Protein 6JPM (pdb70)

Secondary structure (DSSP, 8-state):
---HHHHHHHHHHHHHHHHHHHT--HHHHHHHTTT-----HHHHHHHHHHHHHT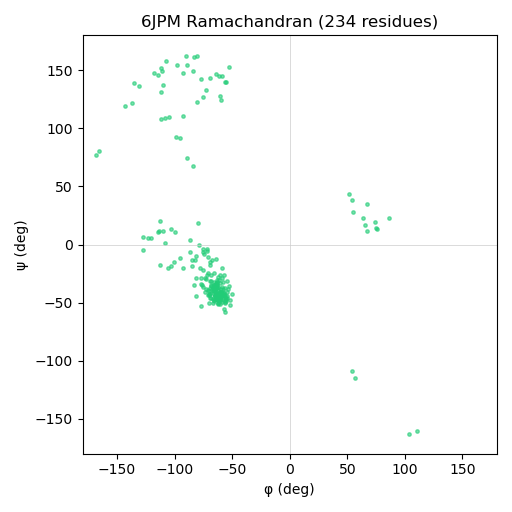TSEETTEE-HHHHHHHGGGS-HHHHHHHHHHHHHHTT---SSTTHHHHHHHHHHHHH-GGG----/---HHHHHHHHHHHHHHHHHHHT--HHHHHHHTTT-----HHHHHHHHHHHHHTTSEETTEE-HHHHHHHGGGS-HHHHHHHHHHHHHHTT---SSTTHHHHHHHHHHHHH-GGG----

Nearest PDB structures (foldseek):
  6jpm-assembly2_B  TM=1.006E+00  e=6.477E-16  Chrysopa pallens
  4f7f-assembly1_A  TM=9.285E-01  e=4.502E-06  Anopheles gambiae
  3r72-assembly1_A  TM=9.224E-01  e=4.070E-06  Apis mellifera
  8by4-assembly1_A  TM=6.876E-01  e=1.959E-02  Aedes albopictus
  6oii-assembly1_A  TM=6.685E-01  e=1.959E-02  Aedes aegypti

Solvent-accessible surface area: 13140 Å² total; per-residue (Å²): 143,45,78,81,77,48,28,67,73,42,20,76,10,20,55,93,8,0,34,82,131,21,142,4,68,82,121,16,4,84,48,1,71,160,27,85,53,49,106,50,153,73,1,28,31,0,2,21,12,0,1,82,21,39,136,18,2,119,140,19,143,8,34,59,82,15,9,117,121,42,21,81,48,20,10,158,100,30,35,120,15,18,108,142,10,19,126,120,0,99,90,26,28,78,56,90,166,18,62,5,0,5,38,1,0,58,29,19,25,117,33,44,70,155,43,31,50,11,18,153,44,77,85,76,47,29,64,70,45,22,79,11,21,57,87,6,0,32,84,126,18,155,6,75,80,121,26,1,73,44,3,67,153,27,80,60,82,87,42,147,83,3,17,46,0,2,21,14,0,1,81,24,39,137,15,2,117,138,18,140,5,33,61,87,14,8,116,123,38,23,80,50,22,9,170,108,26,48,122,13,15,102,131,8,25,114,117,1,104,91,24,32,74,58,94,170,17,57,5,0,2,42,1,0,41,29,20,21,115,31,38,57,144,46,30,52,11,17

Radius of gyration: 19.68 Å; Cα contacts (8 Å, |Δi|>4): 291; chains: 2; bounding box: 51×46×35 Å

Sequence (238 aa):
MLTEAQMASTANLMRKMCQPKTKVTDEQINNFHKGVFDDDKKMMCYMNCILETMKIIKNGKLDMSAVEQQMPTLPKKYQESTKKSIEECKSADTGDKCEPAYNFAKCLYLSNPEMYFLPMLTEAQMASTANLMRKMCQPKTKVTDEQINNFHKGVFDDDKKMMCYMNCILETMKIIKNGKLDMSAVEQQMPTLPKKYQESTKKSIEECKSADTGDKCEPAYNFAKCLYLSNPEMYFLP

B-factor: mean 43.24, std 19.2, range [15.15, 118.0]

Organism: Chrysopa pallens (NCBI:txid417485)

Foldseek 3Di:
DDDVVVLVVVLVVLCVVLCVVLVDDPVQVVCVLVLNHDVPVSSLSSLLSQCVVLVQADQLAGDVVSVVVCLVVDDPVLNVLSVQQCVQQRPQSDDDDSNRSSSSLSSSCVSPSVSRRHD/DDDPVVLLVVQVVQLVVLCVVLVDDPVQVVCVLVLHHDPDVSVLVSLVSQCVVLVQADQLAGDVVSVVVCLVVDDPVQSVLVVQLCVQQNPQSDDDDSRRSVSSLSSSCVSPSVNRRHD

InterPro domains:
  IPR006170 Pheromone/general odorant binding protein [PF01395] (27-133)
  IPR006170 Pheromone/general odorant binding protein [SM00708] (38-136)
  IPR036728 Pheromone/general odorant binding protein superfamily [G3DSA:1.10.238.20] (24-143)
  IPR036728 Pheromone/general odorant binding protein superfamily [SSF47565] (26-143)

Structure (mmCIF, N/CA/C/O backbone):
data_6JPM
#
_entry.id   6JPM
#
_cell.length_a   135.745
_cell.length_b   135.745
_cell.length_c   29.730
_cell.angle_alpha   90.00
_cell.angle_beta   90.00
_cell.angle_gamma   90.00
#
_symmetry.space_group_name_H-M   'I 41'
#
loop_
_entity.id
_entity.type
_entity.pdbx_description
1 polymer 'Odorant binding protein 4'
2 water water
#
loop_
_atom_site.group_PDB
_atom_site.id
_atom_site.type_symbol
_atom_site.label_atom_id
_atom_site.label_alt_id
_atom_site.label_comp_id
_atom_site.label_asym_id
_atom_site.label_entity_id
_atom_site.label_seq_id
_atom_site.pdbx_PDB_ins_code
_atom_site.Cartn_x
_atom_site.Cartn_y
_atom_site.Cartn_z
_atom_site.occupancy
_atom_site.B_iso_or_equiv
_atom_site.auth_seq_id
_atom_site.auth_comp_id
_atom_site.auth_asym_id
_atom_site.auth_atom_id
_atom_site.pdbx_PDB_model_num
ATOM 1 N N . MET A 1 1 ? -29.611 8.794 -12.770 1.00 72.92 0 MET A N 1
ATOM 2 C CA . MET A 1 1 ? -28.859 7.851 -11.952 1.00 71.01 0 MET A CA 1
ATOM 3 C C . MET A 1 1 ? -29.708 7.336 -10.803 1.00 72.09 0 MET A C 1
ATOM 4 O O . MET A 1 1 ? -30.431 8.097 -10.165 1.00 78.68 0 MET A O 1
ATOM 9 N N . LEU A 1 2 ? -29.618 6.040 -10.538 1.00 67.01 1 LEU A N 1
ATOM 10 C CA . LEU A 1 2 ? -30.342 5.435 -9.433 1.00 63.56 1 LEU A CA 1
ATOM 11 C C . LEU A 1 2 ? -29.471 5.409 -8.184 1.00 57.30 1 LEU A C 1
ATOM 12 O O . LEU A 1 2 ? -28.246 5.287 -8.259 1.00 54.87 1 LEU A O 1
ATOM 17 N N . THR A 1 3 ? -30.118 5.533 -7.029 1.00 52.19 2 THR A N 1
ATOM 18 C CA . THR A 1 3 ? -29.427 5.300 -5.774 1.00 53.63 2 THR A CA 1
ATOM 19 C C . THR A 1 3 ? -29.339 3.804 -5.507 1.00 53.25 2 THR A C 1
ATOM 20 O O . THR A 1 3 ? -30.070 3.003 -6.088 1.00 49.40 2 THR A O 1
ATOM 24 N N . GLU A 1 4 ? -28.424 3.430 -4.610 1.00 55.53 3 GLU A N 1
ATOM 25 C CA . GLU A 1 4 ? -28.301 2.023 -4.249 1.00 56.79 3 GLU A CA 1
ATOM 26 C C . GLU A 1 4 ? -29.568 1.505 -3.582 1.00 57.96 3 GLU A C 1
ATOM 27 O O . GLU A 1 4 ? -29.918 0.331 -3.743 1.00 60.81 3 GLU A O 1
ATOM 33 N N . ALA A 1 5 ? -30.265 2.362 -2.837 1.00 57.73 4 ALA A N 1
ATOM 34 C CA . ALA A 1 5 ? -31.482 1.929 -2.161 1.00 53.98 4 ALA A CA 1
ATOM 35 C C . ALA A 1 5 ? -32.587 1.618 -3.161 1.00 47.30 4 ALA A C 1
ATOM 36 O O . ALA A 1 5 ? -33.362 0.677 -2.961 1.00 48.35 4 ALA A O 1
ATOM 38 N N . GLN A 1 6 ? -32.690 2.413 -4.231 1.00 46.00 5 GLN A N 1
ATOM 39 C CA . GLN A 1 6 ? -33.666 2.113 -5.272 1.00 47.56 5 GLN A CA 1
ATOM 40 C C . GLN A 1 6 ? -33.313 0.828 -6.005 1.00 42.26 5 GLN A C 1
ATOM 41 O O . GLN A 1 6 ? -34.208 0.074 -6.397 1.00 42.52 5 GLN A O 1
ATOM 47 N N . MET A 1 7 ? -32.018 0.568 -6.188 1.00 43.46 6 MET A N 1
ATOM 48 C CA . MET A 1 7 ? -31.568 -0.673 -6.811 1.00 46.56 6 MET A CA 1
ATOM 49 C C . MET A 1 7 ? -31.933 -1.883 -5.955 1.00 41.10 6 MET A C 1
ATOM 50 O O . MET A 1 7 ? -32.445 -2.883 -6.465 1.00 32.51 6 MET A O 1
ATOM 55 N N . ALA A 1 8 ? -31.667 -1.813 -4.648 1.00 40.53 7 ALA A N 1
ATOM 56 C CA . ALA A 1 8 ? -32.021 -2.929 -3.778 1.00 39.55 7 ALA A CA 1
ATOM 57 C C . ALA A 1 8 ? -33.529 -3.105 -3.706 1.00 38.90 7 ALA A C 1
ATOM 58 O O . ALA A 1 8 ? -34.025 -4.233 -3.652 1.00 40.93 7 ALA A O 1
ATOM 60 N N . SER A 1 9 ? -34.276 -2.000 -3.726 1.00 39.28 8 SER A N 1
ATOM 61 C CA . SER A 1 9 ? -35.732 -2.086 -3.664 1.00 36.79 8 SER A CA 1
ATOM 62 C C . SER A 1 9 ? -36.300 -2.682 -4.946 1.00 35.12 8 SER A C 1
ATOM 63 O O . SER A 1 9 ? -37.170 -3.557 -4.906 1.00 34.32 8 SER A O 1
ATOM 66 N N . THR A 1 10 ? -35.824 -2.219 -6.101 1.00 34.53 9 THR A N 1
ATOM 67 C CA . THR A 1 10 ? -36.283 -2.805 -7.354 1.00 31.79 9 THR A CA 1
ATOM 68 C C . THR A 1 10 ? -35.855 -4.268 -7.467 1.00 33.86 9 THR A C 1
ATOM 69 O O . THR A 1 10 ? -36.611 -5.108 -7.967 1.00 32.27 9 THR A O 1
ATOM 73 N N . ALA A 1 11 ? -34.657 -4.598 -6.978 1.00 33.03 10 ALA A N 1
ATOM 74 C CA . ALA A 1 11 ? -34.218 -5.993 -6.976 1.00 30.94 10 ALA A CA 1
ATOM 75 C C . ALA A 1 11 ? -35.148 -6.864 -6.140 1.00 34.24 10 ALA A C 1
ATOM 76 O O . ALA A 1 11 ? -35.514 -7.975 -6.547 1.00 30.29 10 ALA A O 1
ATOM 78 N N . ASN A 1 12 ? -35.553 -6.369 -4.969 1.00 31.44 11 ASN A N 1
ATOM 79 C CA . ASN A 1 12 ? -36.453 -7.135 -4.111 1.00 29.54 11 ASN A CA 1
ATOM 80 C C . ASN A 1 12 ? -37.811 -7.348 -4.775 1.00 28.54 11 ASN A C 1
ATOM 81 O O . ASN A 1 12 ? -38.411 -8.426 -4.668 1.00 29.61 11 ASN A O 1
ATOM 86 N N . LEU A 1 13 ? -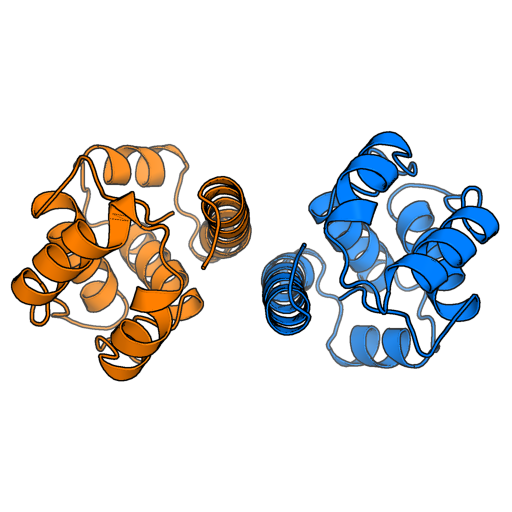38.296 -6.344 -5.495 1.00 25.63 12 LEU A N 1
ATOM 87 C CA . LEU A 1 13 ? -39.577 -6.483 -6.174 1.00 24.43 12 LEU A CA 1
ATOM 88 C C . LEU A 1 13 ? -39.493 -7.480 -7.330 1.00 30.35 12 LEU A C 1
ATOM 89 O O . LEU A 1 13 ? -40.447 -8.226 -7.588 1.00 27.89 12 LEU A O 1
ATOM 94 N N . MET A 1 14 ? -38.369 -7.496 -8.054 1.00 27.10 13 MET A N 1
ATOM 95 C CA . MET A 1 14 ? -38.195 -8.493 -9.106 1.00 23.50 13 MET A CA 1
ATOM 96 C C . MET A 1 14 ? -38.144 -9.897 -8.524 1.00 17.61 13 MET A C 1
ATOM 97 O O . MET A 1 14 ? -38.689 -10.844 -9.104 1.00 21.57 13 MET A O 1
ATOM 102 N N . ARG A 1 15 ? -37.478 -10.060 -7.384 1.00 20.14 14 ARG A N 1
ATOM 103 C CA . ARG A 1 15 ? -37.426 -11.378 -6.768 1.00 20.82 14 ARG A CA 1
ATOM 104 C C . ARG A 1 15 ? -38.818 -11.841 -6.367 1.00 23.16 14 ARG A C 1
ATOM 105 O O . ARG A 1 15 ? -39.187 -12.992 -6.617 1.00 23.59 14 ARG A O 1
ATOM 113 N N . LYS A 1 16 ? -39.603 -10.949 -5.756 1.00 22.53 15 LYS A N 1
ATOM 114 C CA . LYS A 1 16 ? -40.963 -11.272 -5.329 1.00 24.76 15 LYS A CA 1
ATOM 115 C C . LYS A 1 16 ? -41.821 -11.736 -6.493 1.00 23.69 15 LYS A C 1
ATOM 116 O O . LYS A 1 16 ? -42.701 -12.578 -6.320 1.00 31.10 15 LYS A O 1
ATOM 122 N N . MET A 1 17 ? -41.575 -11.214 -7.691 1.00 25.58 16 MET A N 1
ATOM 123 C CA . MET A 1 17 ? -42.325 -11.703 -8.839 1.00 25.19 16 MET A CA 1
ATOM 124 C C . MET A 1 17 ? -41.746 -13.008 -9.385 1.00 28.54 16 MET A C 1
ATOM 125 O O . MET A 1 17 ? -42.496 -13.946 -9.680 1.00 26.31 16 MET A O 1
ATOM 130 N N . CYS A 1 18 ? -40.419 -13.101 -9.509 1.00 26.44 17 CYS A N 1
ATOM 131 C CA . CYS A 1 18 ? -39.819 -14.227 -10.226 1.00 20.34 17 CYS A CA 1
ATOM 132 C C . CYS A 1 18 ? -39.688 -15.490 -9.391 1.00 17.36 17 CYS A C 1
ATOM 133 O O . CYS A 1 18 ? -39.665 -16.590 -9.954 1.00 21.33 17 CYS A O 1
ATOM 136 N N . GLN A 1 19 ? -39.550 -15.374 -8.067 1.00 16.05 18 GLN A N 1
ATOM 137 C CA . GLN A 1 19 ? -39.386 -16.594 -7.281 1.00 17.16 18 GLN A CA 1
ATOM 138 C C . GLN A 1 19 ? -40.648 -17.451 -7.303 1.00 21.70 18 GLN A C 1
ATOM 139 O O . GLN A 1 19 ? -40.534 -18.653 -7.608 1.00 21.87 18 GLN A O 1
ATOM 145 N N . PRO A 1 20 ? -41.852 -16.938 -7.026 1.00 22.36 19 PRO A N 1
ATOM 146 C CA . PRO A 1 20 ? -43.049 -17.789 -7.117 1.00 20.50 19 PRO A CA 1
ATOM 147 C C . PRO A 1 20 ? -43.308 -18.323 -8.513 1.00 19.50 19 PRO A C 1
ATOM 148 O O . PRO A 1 20 ? -43.936 -19.375 -8.651 1.00 28.05 19 PRO A O 1
ATOM 152 N N . LYS A 1 21 ? -42.877 -17.620 -9.554 1.00 24.31 20 LYS A N 1
ATOM 153 C CA . LYS A 1 21 ? -43.116 -18.083 -10.912 1.00 21.09 20 LYS A CA 1
ATOM 154 C C . LYS A 1 21 ? -42.265 -19.284 -11.267 1.00 23.28 20 LYS A C 1
ATOM 155 O O . LYS A 1 21 ? -42.675 -20.101 -12.091 1.00 29.07 20 LYS A O 1
ATOM 161 N N . THR A 1 22 ? -41.132 -19.408 -10.615 1.00 22.46 21 THR A N 1
ATOM 162 C CA . THR A 1 22 ? -40.163 -20.469 -10.957 1.00 23.72 21 THR A CA 1
ATOM 163 C C . THR A 1 22 ? -40.014 -21.516 -9.860 1.00 22.13 21 THR A C 1
ATOM 164 O O . THR A 1 22 ? -39.423 -22.489 -10.162 1.00 22.48 21 THR A O 1
ATOM 168 N N . LYS A 1 23 ? -40.439 -21.215 -8.633 1.00 25.06 22 LYS A N 1
ATOM 169 C CA . LYS A 1 23 ? -40.325 -22.084 -7.457 1.00 25.66 22 LYS A CA 1
ATOM 170 C C . LYS A 1 23 ? -38.878 -22.364 -7.067 1.00 23.81 22 LYS A C 1
ATOM 171 O O . LYS A 1 23 ? -38.595 -23.352 -6.374 1.00 26.19 22 LYS A O 1
ATOM 177 N N . VAL A 1 24 ? -37.949 -21.499 -7.470 1.00 18.74 23 VAL A N 1
ATOM 178 C CA . VAL A 1 24 ? -36.608 -21.567 -6.913 1.00 17.13 23 VAL A CA 1
ATOM 179 C C . VAL A 1 24 ? -36.721 -21.388 -5.401 1.00 17.69 23 VAL A C 1
ATOM 180 O O . VAL A 1 24 ? -37.608 -20.673 -4.917 1.00 19.93 23 VAL A O 1
ATOM 184 N N . THR A 1 25 ? -35.861 -22.068 -4.639 1.00 20.51 24 THR A N 1
ATOM 185 C CA . THR A 1 25 ? -35.936 -21.947 -3.186 1.00 26.16 24 THR A CA 1
ATOM 186 C C . THR A 1 25 ? -35.056 -20.796 -2.695 1.00 22.44 24 THR A C 1
ATOM 187 O O . THR A 1 25 ? -34.145 -20.331 -3.390 1.00 21.38 24 THR A O 1
ATOM 191 N N . ASP A 1 26 ? -35.332 -20.358 -1.461 1.00 18.49 25 ASP A N 1
ATOM 192 C CA . ASP A 1 26 ? -34.499 -19.342 -0.809 1.00 22.14 25 ASP A CA 1
ATOM 193 C C . ASP A 1 26 ? -33.044 -19.782 -0.736 1.00 24.29 25 ASP A C 1
ATOM 194 O O . ASP A 1 26 ? -32.135 -18.979 -0.969 1.00 23.98 25 ASP A O 1
ATOM 199 N N . GLU A 1 27 ? -32.799 -21.044 -0.373 1.00 26.04 26 GLU A N 1
ATOM 200 C CA . GLU A 1 27 ? -31.416 -21.509 -0.281 1.00 26.18 26 GLU A CA 1
ATOM 201 C C . GLU A 1 27 ? -30.734 -21.530 -1.643 1.00 20.11 26 GLU A C 1
ATOM 202 O O . GLU A 1 27 ? -29.538 -21.234 -1.739 1.00 23.78 26 GLU A O 1
ATOM 208 N N . GLN A 1 28 ? -31.461 -21.896 -2.702 1.00 20.26 27 GLN A N 1
ATOM 209 C CA . GLN A 1 28 ? -30.870 -21.858 -4.044 1.00 23.94 27 GLN A CA 1
ATOM 210 C C . GLN A 1 28 ? -30.426 -20.449 -4.410 1.00 26.19 27 GLN A C 1
ATOM 211 O O . GLN A 1 28 ? -29.329 -20.254 -4.934 1.00 18.38 27 GLN A O 1
ATOM 217 N N . ILE A 1 29 ? -31.266 -19.452 -4.127 1.00 24.56 28 ILE A N 1
ATOM 218 C CA . ILE A 1 29 ? -30.902 -18.061 -4.393 1.00 24.33 28 ILE A CA 1
ATOM 219 C C . ILE A 1 29 ? -29.724 -17.639 -3.535 1.00 21.81 28 ILE A C 1
ATOM 220 O O . ILE A 1 29 ? -28.802 -16.966 -4.019 1.00 21.11 28 ILE A O 1
ATOM 225 N N . ASN A 1 30 ? -29.752 -18.001 -2.238 1.00 19.48 29 ASN A N 1
ATOM 226 C CA . ASN A 1 30 ? -28.666 -17.642 -1.327 1.00 20.62 29 ASN A CA 1
ATOM 227 C C . ASN A 1 30 ? -27.351 -18.302 -1.738 1.00 22.56 29 ASN A C 1
ATOM 228 O O . ASN A 1 30 ? -26.292 -17.661 -1.719 1.00 21.78 29 ASN A O 1
ATOM 233 N N . ASN A 1 31 ? -27.394 -19.586 -2.097 1.00 20.91 30 ASN A N 1
ATOM 234 C CA . ASN A 1 31 ? -26.214 -20.243 -2.650 1.00 25.22 30 ASN A CA 1
ATOM 235 C C . ASN A 1 31 ? -25.663 -19.484 -3.850 1.00 20.73 30 ASN A C 1
ATOM 236 O O . ASN A 1 31 ? -24.458 -19.251 -3.945 1.00 21.83 30 ASN A O 1
ATOM 241 N N . PHE A 1 32 ? -26.535 -19.073 -4.767 1.00 24.62 31 PHE A N 1
ATOM 242 C CA . PHE A 1 32 ? -26.056 -18.417 -5.984 1.00 22.70 31 PHE A CA 1
ATOM 243 C C . PHE A 1 32 ? -25.256 -17.162 -5.654 1.00 27.61 31 PHE A C 1
ATOM 244 O O . PHE A 1 32 ? -24.184 -16.931 -6.222 1.00 27.73 31 PHE A O 1
ATOM 252 N N . HIS A 1 33 ? -25.740 -16.356 -4.706 1.00 26.80 32 HIS A N 1
ATOM 253 C CA . HIS A 1 33 ? -25.047 -15.125 -4.334 1.00 25.29 32 HIS A CA 1
ATOM 254 C C . HIS A 1 33 ? -23.771 -15.366 -3.556 1.00 29.31 32 HIS A C 1
ATOM 255 O O . HIS A 1 33 ? -23.081 -14.397 -3.238 1.00 32.24 32 HIS A O 1
ATOM 262 N N . LYS A 1 34 ? -23.453 -16.616 -3.225 1.00 34.26 33 LYS A N 1
ATOM 263 C CA . LYS A 1 34 ? -22.165 -16.986 -2.661 1.00 31.22 33 LYS A CA 1
ATOM 264 C C . LYS A 1 34 ? -21.349 -17.843 -3.620 1.00 32.65 33 LYS A C 1
ATOM 265 O O . LYS A 1 34 ? -20.437 -18.549 -3.192 1.00 34.61 33 LYS A O 1
ATOM 271 N N . GLY A 1 35 ? -21.663 -17.813 -4.906 1.00 25.74 34 GLY A N 1
ATOM 272 C CA . GLY A 1 35 ? -20.854 -18.549 -5.863 1.00 25.61 34 GLY A CA 1
ATOM 273 C C . GLY A 1 35 ? -21.048 -20.047 -5.851 1.00 27.23 34 GLY A C 1
ATOM 274 O O . GLY A 1 35 ? -20.186 -20.782 -6.339 1.00 30.33 34 GLY A O 1
ATOM 275 N N . VAL A 1 36 ? -22.153 -20.529 -5.307 1.00 28.84 35 VAL A N 1
ATOM 276 C CA . VAL A 1 36 ? -22.490 -21.945 -5.353 1.00 31.50 35 VAL A CA 1
ATOM 277 C C . VAL A 1 36 ? -23.642 -22.081 -6.330 1.00 30.61 35 VAL A C 1
ATOM 278 O O . VAL A 1 36 ? -24.773 -21.672 -6.038 1.00 27.97 35 VAL A O 1
ATOM 282 N N . PHE A 1 37 ? -23.354 -22.668 -7.483 1.00 26.81 36 PHE A N 1
ATOM 283 C CA . PHE A 1 37 ? -24.231 -22.611 -8.649 1.00 30.18 36 PHE A CA 1
ATOM 284 C C . PHE A 1 37 ? -24.937 -23.947 -8.824 1.00 32.62 36 PHE A C 1
ATOM 285 O O . PHE A 1 37 ? -24.315 -24.948 -9.186 1.00 41.13 36 PHE A O 1
ATOM 293 N N . ASP A 1 38 ? -26.235 -23.947 -8.556 1.00 31.14 37 ASP A N 1
ATOM 294 C CA . ASP A 1 38 ? -27.097 -25.111 -8.683 1.00 35.39 37 ASP A CA 1
ATOM 295 C C . ASP A 1 38 ? -27.707 -25.064 -10.077 1.00 38.85 37 ASP A C 1
ATOM 296 O O . ASP A 1 38 ? -28.524 -24.185 -10.365 1.00 39.50 37 ASP A O 1
ATOM 301 N N . ASP A 1 39 ? -27.309 -25.990 -10.958 1.00 28.45 38 ASP A N 1
ATOM 302 C CA . ASP A 1 39 ? -27.867 -25.928 -12.305 1.00 27.06 38 ASP A CA 1
ATOM 303 C C . ASP A 1 39 ? -29.273 -26.518 -12.383 1.00 30.65 38 ASP A C 1
ATOM 304 O O . ASP A 1 39 ? -29.745 -26.856 -13.474 1.00 31.41 38 ASP A O 1
ATOM 309 N N . ASP A 1 40 ? -29.949 -26.649 -11.245 1.00 24.37 39 ASP A N 1
ATOM 310 C CA . ASP A 1 40 ? -31.348 -27.051 -11.253 1.00 27.98 39 ASP A CA 1
ATOM 311 C C . ASP A 1 40 ? -32.150 -26.079 -12.109 1.00 29.72 39 ASP A C 1
ATOM 312 O O . ASP A 1 40 ? -31.876 -24.876 -12.124 1.00 26.07 39 ASP A O 1
ATOM 317 N N . LYS A 1 41 ? -33.086 -26.603 -12.875 1.00 29.54 40 LYS A N 1
ATOM 318 C CA . LYS A 1 41 ? -33.926 -25.813 -13.808 1.00 31.08 40 LYS A CA 1
ATOM 319 C C . LYS A 1 41 ? -34.609 -24.627 -13.114 1.00 25.66 40 LYS A C 1
ATOM 320 O O . LYS A 1 41 ? -34.731 -23.644 -13.743 1.00 22.42 40 LYS A O 1
ATOM 326 N N . LYS A 1 42 ? -35.021 -24.775 -11.855 1.00 21.71 41 LYS A N 1
ATOM 327 C CA . LYS A 1 42 ? -35.690 -23.674 -11.120 1.00 20.63 41 LYS A CA 1
ATOM 328 C C . LYS A 1 42 ? -34.732 -22.490 -10.932 1.00 19.53 41 LYS A C 1
ATOM 329 O O . LYS A 1 42 ? -35.133 -21.421 -11.145 1.00 19.27 41 LYS A O 1
ATOM 335 N N . MET A 1 43 ? -33.496 -22.744 -10.564 1.00 17.03 42 MET A N 1
ATOM 336 C CA . MET A 1 43 ? -32.499 -21.677 -10.400 1.00 16.55 42 MET A CA 1
ATOM 337 C C . MET A 1 43 ? -32.248 -21.031 -11.767 1.00 22.41 42 MET A C 1
ATOM 338 O O . MET A 1 43 ? -32.204 -19.863 -11.815 1.00 23.03 42 MET A O 1
ATOM 343 N N . MET A 1 44 ? -32.118 -21.845 -12.807 1.00 18.24 43 MET A N 1
ATOM 344 C CA . MET A 1 44 ? -31.873 -21.380 -14.196 1.00 19.97 43 MET A CA 1
ATOM 345 C C . MET A 1 44 ? -33.036 -20.510 -14.678 1.00 18.35 43 MET A C 1
ATOM 346 O O . MET A 1 44 ? -32.797 -19.444 -15.124 1.00 18.57 43 MET A O 1
ATOM 351 N N . CYS A 1 45 ? -34.249 -20.974 -14.481 1.00 15.38 44 CYS A N 1
ATOM 352 C CA . CYS A 1 45 ? -35.438 -20.231 -14.923 1.00 22.55 44 CYS A CA 1
ATOM 353 C C . CYS A 1 45 ? -35.625 -18.963 -14.099 1.00 19.43 44 CYS A C 1
ATOM 354 O O . CYS A 1 45 ? -36.045 -18.033 -14.648 1.00 19.90 44 CYS A O 1
ATOM 357 N N . TYR A 1 46 ? -35.223 -18.976 -12.835 1.00 21.60 45 TYR A N 1
ATOM 358 C CA . TYR A 1 46 ? -35.281 -17.756 -12.000 1.00 16.43 45 TYR A CA 1
ATOM 359 C C . TYR A 1 46 ? -34.360 -16.696 -12.608 1.00 20.07 45 TYR A C 1
ATOM 360 O O . TYR A 1 46 ? -34.778 -15.629 -12.737 1.00 17.39 45 TYR A O 1
ATOM 369 N N . MET A 1 47 ? -33.119 -17.056 -12.908 1.00 16.23 46 MET A N 1
ATOM 370 C CA . MET A 1 47 ? -32.156 -16.117 -13.529 1.00 15.30 46 MET A CA 1
ATOM 371 C C . MET A 1 47 ? -32.700 -15.612 -14.882 1.00 16.36 46 MET A C 1
ATOM 372 O O . MET A 1 47 ? -32.560 -14.457 -15.168 1.00 18.51 46 MET A O 1
ATOM 377 N N . ASN A 1 48 ? -33.312 -16.480 -15.668 1.00 16.13 47 ASN A N 1
ATOM 378 C CA . ASN A 1 48 ? -33.927 -16.078 -16.949 1.00 15.53 47 ASN A CA 1
ATOM 379 C C . ASN A 1 48 ? -35.033 -15.044 -16.694 1.00 18.00 47 ASN A C 1
ATOM 380 O O . ASN A 1 48 ? -35.068 -14.070 -17.345 1.00 18.38 47 ASN A O 1
ATOM 385 N N . CYS A 1 49 ? -35.889 -15.329 -15.733 1.00 23.15 48 CYS A N 1
ATOM 386 C CA . CYS A 1 49 ? -36.994 -14.443 -15.334 1.00 18.68 48 CYS A CA 1
ATOM 387 C C . CYS A 1 49 ? -36.415 -13.100 -14.893 1.00 20.78 48 CYS A C 1
ATOM 388 O O . CYS A 1 49 ? -36.892 -12.161 -15.328 1.00 24.57 48 CYS A O 1
ATOM 391 N N . ILE A 1 50 ? -35.399 -13.090 -14.051 1.00 23.06 49 ILE A N 1
ATOM 392 C CA . ILE A 1 50 ? -34.832 -11.840 -13.551 1.00 20.61 49 ILE A CA 1
ATOM 393 C C . ILE A 1 50 ? -34.270 -11.017 -14.706 1.00 20.79 49 ILE A C 1
ATOM 394 O O . ILE A 1 50 ? -34.579 -9.830 -14.855 1.00 22.38 49 ILE A O 1
ATOM 399 N N . LEU A 1 51 ? -33.434 -11.637 -15.539 1.00 19.44 50 LEU A N 1
ATOM 400 C CA . LEU A 1 51 ? -32.769 -10.899 -16.608 1.00 23.51 50 LEU A CA 1
ATOM 401 C C . LEU A 1 51 ? -33.727 -10.543 -17.739 1.00 20.81 50 LEU A C 1
ATOM 402 O O . LEU A 1 51 ? -33.533 -9.526 -18.404 1.00 25.68 50 LEU A O 1
ATOM 407 N N . GLU A 1 52 ? -34.770 -11.342 -17.970 1.00 21.36 51 GLU A N 1
ATOM 408 C CA . GLU A 1 52 ? -35.823 -10.887 -18.880 1.00 25.36 51 GLU A CA 1
ATOM 409 C C . GLU A 1 52 ? -36.542 -9.667 -18.310 1.00 27.03 51 GLU A C 1
ATOM 410 O O . GLU A 1 52 ? -36.794 -8.694 -19.024 1.00 25.04 51 GLU A O 1
ATOM 416 N N . THR A 1 53 ? -36.851 -9.696 -17.015 1.00 26.51 52 THR A N 1
ATOM 417 C CA . THR A 1 53 ? -37.524 -8.563 -16.383 1.00 27.77 52 THR A CA 1
ATOM 418 C C . THR A 1 53 ? -36.665 -7.309 -16.419 1.00 26.42 52 THR A C 1
ATOM 419 O O . THR A 1 53 ? -37.194 -6.207 -16.583 1.00 27.41 52 THR A O 1
ATOM 423 N N . MET A 1 54 ? -35.346 -7.451 -16.294 1.00 26.71 53 MET A N 1
ATOM 424 C CA . MET A 1 54 ? -34.451 -6.314 -16.459 1.00 27.34 53 MET A CA 1
ATOM 425 C C . MET A 1 54 ? -34.270 -5.907 -17.915 1.00 27.26 53 MET A C 1
ATOM 426 O O . MET A 1 54 ? -33.611 -4.893 -18.173 1.00 29.77 53 MET A O 1
ATOM 431 N N . LYS A 1 55 ? -34.810 -6.685 -18.860 1.00 24.88 54 LYS A N 1
ATOM 432 C CA . LYS A 1 55 ? -34.682 -6.491 -20.304 1.00 30.56 54 LYS A CA 1
ATOM 433 C C . LYS A 1 55 ? -33.259 -6.707 -20.806 1.00 33.53 54 LYS A C 1
ATOM 434 O O . LYS A 1 55 ? -32.966 -6.394 -21.960 1.00 35.59 54 LYS A O 1
ATOM 440 N N . ILE A 1 56 ? -32.376 -7.256 -19.974 1.00 30.68 55 ILE A N 1
ATOM 441 C CA . ILE A 1 56 ? -31.001 -7.555 -20.366 1.00 27.64 55 ILE A CA 1
ATOM 442 C C . ILE A 1 56 ? -30.939 -8.816 -21.228 1.00 28.07 55 ILE A C 1
ATOM 443 O O . ILE A 1 56 ? -30.093 -8.925 -22.120 1.00 32.59 55 ILE A O 1
ATOM 448 N N . ILE A 1 57 ? -31.810 -9.792 -20.968 1.00 25.63 56 ILE A N 1
ATOM 449 C CA . ILE A 1 57 ? -31.886 -11.019 -21.755 1.00 28.47 56 ILE A CA 1
ATOM 450 C C . ILE A 1 57 ? -33.207 -11.033 -22.515 1.00 24.53 56 ILE A C 1
ATOM 451 O O . ILE A 1 57 ? -34.273 -10.787 -21.938 1.00 21.28 56 ILE A O 1
ATOM 456 N N . LYS A 1 58 ? -33.141 -11.323 -23.808 1.00 25.89 57 LYS A N 1
ATOM 457 C CA . LYS A 1 58 ? -34.339 -11.387 -24.627 1.00 26.63 57 LYS A CA 1
ATOM 458 C C . LYS A 1 58 ? -34.226 -12.610 -25.519 1.00 25.18 57 LYS A C 1
ATOM 459 O O . LYS A 1 58 ? -33.262 -12.729 -26.282 1.00 27.79 57 LYS A O 1
ATOM 465 N N . ASN A 1 59 ? -35.189 -13.526 -25.414 1.00 22.30 58 ASN A N 1
ATOM 466 C CA . ASN A 1 59 ? -35.162 -14.771 -26.187 1.00 29.04 58 ASN A CA 1
ATOM 467 C C . ASN A 1 59 ? -33.822 -15.480 -26.023 1.00 27.62 58 ASN A C 1
ATOM 468 O O . ASN A 1 59 ? -33.225 -15.949 -26.993 1.00 22.54 58 ASN A O 1
ATOM 473 N N . GLY A 1 60 ? -33.327 -15.523 -24.792 1.00 24.33 59 GLY A N 1
ATOM 474 C CA . GLY A 1 60 ? -32.107 -16.259 -24.532 1.00 20.07 59 GLY A CA 1
ATOM 475 C C . GLY A 1 60 ? -30.840 -15.592 -25.012 1.00 22.82 59 GLY A C 1
ATOM 476 O O . GLY A 1 60 ? -29.799 -16.246 -25.081 1.00 27.59 59 GLY A O 1
ATOM 477 N N . LYS A 1 61 ? -30.895 -14.316 -25.343 1.00 24.21 60 LYS A N 1
ATOM 478 C CA . LYS A 1 61 ? -29.698 -13.620 -25.862 1.00 22.54 60 LYS A CA 1
ATOM 479 C C . LYS A 1 61 ? -29.505 -12.248 -25.217 1.00 28.83 60 LYS A C 1
ATOM 480 O O . LYS A 1 61 ? -30.439 -11.549 -25.030 1.00 26.02 60 LYS A O 1
ATOM 486 N N . LEU A 1 62 ? -28.266 -11.932 -24.908 1.00 23.92 61 LEU A N 1
ATOM 487 C CA . LEU A 1 62 ? -27.888 -10.635 -24.323 1.00 26.99 61 LEU A CA 1
ATOM 488 C C . LEU A 1 62 ? -28.291 -9.514 -25.286 1.00 32.40 61 LEU A C 1
ATOM 489 O O . LEU A 1 62 ? -27.960 -9.584 -26.434 1.00 32.57 61 LEU A O 1
ATOM 494 N N . ASP A 1 63 ? -29.074 -8.571 -24.806 1.00 34.64 62 ASP A N 1
ATOM 495 C CA . ASP A 1 63 ? -29.510 -7.424 -25.624 1.00 36.57 62 ASP A CA 1
ATOM 496 C C . ASP A 1 63 ? -28.555 -6.277 -25.331 1.00 39.49 62 ASP A C 1
ATOM 497 O O . ASP A 1 63 ? -28.798 -5.565 -24.394 1.00 36.27 62 ASP A O 1
ATOM 502 N N . MET A 1 64 ? -27.494 -6.164 -26.122 1.00 40.20 63 MET A N 1
ATOM 503 C CA . MET A 1 64 ? -26.491 -5.126 -25.900 1.00 41.03 63 MET A CA 1
ATOM 504 C C . MET A 1 64 ? -27.076 -3.717 -25.959 1.00 42.44 63 MET A C 1
ATOM 505 O O . MET A 1 64 ? -26.467 -2.788 -25.419 1.00 39.58 63 MET A O 1
ATOM 510 N N . SER A 1 65 ? -28.245 -3.537 -26.580 1.00 47.96 64 SER A N 1
ATOM 511 C CA . SER A 1 65 ? -28.889 -2.226 -26.581 1.00 53.15 64 SER A CA 1
ATOM 512 C C . SER A 1 65 ? -29.415 -1.879 -25.198 1.00 54.63 64 SER A C 1
ATOM 513 O O . SER A 1 65 ? -29.162 -0.782 -24.684 1.00 60.23 64 SER A O 1
ATOM 516 N N . ALA A 1 66 ? -30.166 -2.798 -24.584 1.00 48.98 65 ALA A N 1
ATOM 517 C CA . ALA A 1 66 ? -30.636 -2.586 -23.219 1.00 42.67 65 ALA A CA 1
ATOM 518 C C . ALA A 1 66 ? -29.471 -2.380 -22.260 1.00 40.83 65 ALA A C 1
ATOM 519 O O . ALA A 1 66 ? -29.574 -1.607 -21.301 1.00 51.29 65 ALA A O 1
ATOM 521 N N . VAL A 1 67 ? -28.362 -3.083 -22.484 1.00 35.56 66 VAL A N 1
ATOM 522 C CA . VAL A 1 67 ? -27.203 -2.911 -21.616 1.00 38.97 66 VAL A CA 1
ATOM 523 C C . VAL A 1 67 ? -26.710 -1.470 -21.675 1.00 49.49 66 VAL A C 1
ATOM 524 O O . VAL A 1 67 ? -26.365 -0.874 -20.646 1.00 42.91 66 VAL A O 1
ATOM 528 N N . GLU A 1 68 ? -26.701 -0.875 -22.873 1.00 55.88 67 GLU A N 1
ATOM 529 C CA . GLU A 1 68 ? -26.147 0.468 -23.025 1.00 59.28 67 GLU A CA 1
ATOM 530 C C . GLU A 1 68 ? -27.086 1.544 -22.485 1.00 62.78 67 GLU A C 1
ATOM 531 O O . GLU A 1 68 ? -26.621 2.531 -21.908 1.00 67.55 67 GLU A O 1
ATOM 537 N N . GLN A 1 69 ? -28.402 1.375 -22.648 1.00 64.21 68 GLN A N 1
ATOM 538 C CA . GLN A 1 69 ? -29.332 2.353 -22.090 1.00 70.21 68 GLN A CA 1
ATOM 539 C C . GLN A 1 69 ? -29.219 2.413 -20.575 1.00 72.70 68 GLN A C 1
ATOM 540 O O . GLN A 1 69 ? -29.346 3.489 -19.978 1.00 83.05 68 GLN A O 1
ATOM 546 N N . GLN A 1 70 ? -28.983 1.270 -19.934 1.00 58.51 69 GLN A N 1
ATOM 547 C CA . GLN A 1 70 ? -29.129 1.184 -18.490 1.00 56.96 69 GLN A CA 1
ATOM 548 C C . GLN A 1 70 ? -27.833 1.444 -17.730 1.00 53.14 69 GLN A C 1
ATOM 549 O O . GLN A 1 70 ? -27.892 1.792 -16.542 1.00 52.82 69 GLN A O 1
ATOM 555 N N . MET A 1 71 ? -26.678 1.315 -18.383 1.00 43.93 70 MET A N 1
ATOM 556 C CA . MET A 1 71 ? -25.418 1.705 -17.756 1.00 52.93 70 MET A CA 1
ATOM 557 C C . MET A 1 71 ? -25.439 3.105 -17.140 1.00 65.95 70 MET A C 1
ATOM 558 O O . MET A 1 71 ? -24.911 3.263 -16.028 1.00 69.58 70 MET A O 1
ATOM 563 N N . PRO A 1 72 ? -26.002 4.143 -17.775 1.00 68.29 71 PRO A N 1
ATOM 564 C CA . PRO A 1 72 ? -26.051 5.454 -17.106 1.00 68.59 71 PRO A CA 1
ATOM 565 C C . PRO A 1 72 ? -27.027 5.533 -15.938 1.00 65.01 71 PRO A C 1
ATOM 566 O O . PRO A 1 72 ? -26.986 6.527 -15.203 1.00 67.07 71 PRO A O 1
ATOM 570 N N . THR A 1 73 ? -27.897 4.543 -15.735 1.00 60.27 72 THR A N 1
ATOM 571 C CA . THR A 1 73 ? -28.736 4.555 -14.543 1.00 60.06 72 THR A CA 1
ATOM 572 C C . THR A 1 73 ? -28.057 3.917 -13.337 1.00 61.46 72 THR A C 1
ATOM 573 O O . THR A 1 73 ? -28.615 3.965 -12.236 1.00 61.31 72 THR A O 1
ATOM 577 N N . LEU A 1 74 ? -26.876 3.319 -13.520 1.00 61.06 73 LEU A N 1
ATOM 578 C CA . LEU A 1 74 ? -26.192 2.637 -12.432 1.00 57.45 73 LEU A CA 1
ATOM 579 C C . LEU A 1 74 ? -25.523 3.649 -11.507 1.00 58.15 73 LEU A C 1
ATOM 580 O O . LEU A 1 74 ? -25.001 4.664 -11.975 1.00 59.01 73 LEU A O 1
ATOM 585 N N . PRO A 1 75 ? -25.531 3.401 -10.195 1.00 53.41 74 PRO A N 1
ATOM 586 C CA . PRO A 1 75 ? -24.660 4.170 -9.304 1.00 56.86 74 PRO A CA 1
ATOM 587 C C . PRO A 1 75 ? -23.221 4.056 -9.778 1.00 60.23 74 PRO A C 1
ATOM 588 O O . PRO A 1 75 ? -22.780 2.991 -10.219 1.00 60.85 74 PRO A O 1
ATOM 592 N N . LYS A 1 76 ? -22.495 5.177 -9.707 1.00 60.76 75 LYS A N 1
ATOM 593 C CA . LYS A 1 76 ? -21.142 5.218 -10.260 1.00 63.36 75 LYS A CA 1
ATOM 594 C C . LYS A 1 76 ? -20.247 4.149 -9.647 1.00 59.92 75 LYS A C 1
ATOM 595 O O . LYS A 1 76 ? -19.308 3.680 -10.297 1.00 57.10 75 LYS A O 1
ATOM 601 N N . LYS A 1 77 ? -20.537 3.714 -8.439 1.00 60.26 76 LYS A N 1
ATOM 602 C CA . LYS A 1 77 ? -19.658 2.676 -7.864 1.00 57.86 76 LYS A CA 1
ATOM 603 C C . LYS A 1 77 ? -19.816 1.344 -8.599 1.00 54.44 76 LYS A C 1
ATOM 604 O O . LYS A 1 77 ? -18.938 0.539 -8.474 1.00 55.67 76 LYS A O 1
ATOM 610 N N . TYR A 1 78 ? -20.870 1.184 -9.387 1.00 45.54 77 TYR A N 1
ATOM 611 C CA . TYR A 1 78 ? -21.113 -0.084 -10.107 1.00 45.22 77 TYR A CA 1
ATOM 612 C C . TYR A 1 78 ? -20.779 0.101 -11.578 1.00 55.13 77 TYR A C 1
ATOM 613 O O . TYR A 1 78 ? -20.460 -0.875 -12.213 1.00 56.36 77 TYR A O 1
ATOM 622 N N . GLN A 1 79 ? -20.750 1.341 -12.045 1.00 56.58 78 GLN A N 1
ATOM 623 C CA . GLN A 1 79 ? -20.526 1.634 -13.477 1.00 56.34 78 GLN A CA 1
ATOM 624 C C . GLN A 1 79 ? -19.281 0.951 -14.038 1.00 52.92 78 GLN A C 1
ATOM 625 O O . GLN A 1 79 ? -19.370 0.269 -15.009 1.00 48.88 78 GLN A O 1
ATOM 631 N N . GLU A 1 80 ? -18.152 1.110 -13.394 1.00 51.46 79 GLU A N 1
ATOM 632 C CA . GLU A 1 80 ? -16.914 0.546 -13.948 1.00 51.37 79 GLU A CA 1
ATOM 633 C C . GLU A 1 80 ? -16.923 -0.975 -13.861 1.00 52.16 79 GLU A C 1
ATOM 634 O O . GLU A 1 80 ? -16.514 -1.605 -14.825 1.00 51.19 79 GLU A O 1
ATOM 640 N N . SER A 1 81 ? -17.353 -1.522 -12.730 1.00 45.56 80 SER A N 1
ATOM 641 C CA . SER A 1 81 ? -17.353 -2.987 -12.542 1.00 44.69 80 SER A CA 1
ATOM 642 C C . SER A 1 81 ? -18.327 -3.643 -13.511 1.00 37.90 80 SER A C 1
ATOM 643 O O . SER A 1 81 ? -18.001 -4.677 -13.987 1.00 43.61 80 SER A O 1
ATOM 646 N N . THR A 1 82 ? -19.438 -3.000 -13.807 1.00 33.95 81 THR A N 1
ATOM 647 C CA . THR A 1 82 ? -20.426 -3.590 -14.729 1.00 40.63 81 THR A CA 1
ATOM 648 C C . THR A 1 82 ? -19.870 -3.635 -16.149 1.00 41.33 81 THR A C 1
ATOM 649 O O . THR A 1 82 ? -19.980 -4.657 -16.774 1.00 40.35 81 THR A O 1
ATOM 653 N N . LYS A 1 83 ? -19.271 -2.542 -16.594 1.00 45.71 82 LYS A N 1
ATOM 654 C CA . LYS A 1 83 ? -18.691 -2.458 -17.953 1.00 44.21 82 LYS A CA 1
ATOM 655 C C . LYS A 1 83 ? -17.687 -3.589 -18.129 1.00 43.41 82 LYS A C 1
ATOM 656 O O . LYS A 1 83 ? -17.798 -4.297 -19.085 1.00 43.41 82 LYS A O 1
ATOM 662 N N . LYS A 1 84 ? -16.782 -3.761 -17.183 1.00 41.19 83 LYS A N 1
ATOM 663 C CA . LYS A 1 84 ? -15.759 -4.816 -17.275 1.00 39.83 83 LYS A CA 1
ATOM 664 C C . LYS A 1 84 ? -16.414 -6.196 -17.289 1.00 39.11 83 LYS A C 1
ATOM 665 O O . LYS A 1 84 ? -15.956 -7.043 -18.010 1.00 34.74 83 LYS A O 1
ATOM 671 N N . SER A 1 85 ? -17.428 -6.402 -16.456 1.00 38.40 84 SER A N 1
ATOM 672 C CA . SER A 1 85 ? -18.060 -7.715 -16.403 1.00 36.27 84 SER A CA 1
ATOM 673 C C . SER A 1 85 ? -18.826 -8.027 -17.689 1.00 35.86 84 SER A C 1
ATOM 674 O O . SER A 1 85 ? -18.768 -9.160 -18.185 1.00 31.38 84 SER A O 1
ATOM 677 N N . ILE A 1 86 ? -19.555 -7.047 -18.238 1.00 39.30 85 ILE A N 1
ATOM 678 C CA . ILE A 1 86 ? -20.281 -7.287 -19.487 1.00 40.33 85 ILE A CA 1
ATOM 679 C C . ILE A 1 86 ? -19.309 -7.562 -20.628 1.00 40.49 85 ILE A C 1
ATOM 680 O O . ILE A 1 86 ? -19.520 -8.484 -21.426 1.00 40.52 85 ILE A O 1
ATOM 685 N N . GLU A 1 87 ? -18.227 -6.783 -20.720 1.00 43.27 86 GLU A N 1
ATOM 686 C CA . GLU A 1 87 ? -17.211 -7.044 -21.735 1.00 41.18 86 GLU A CA 1
ATOM 687 C C . GLU A 1 87 ? -16.682 -8.465 -21.616 1.00 37.79 86 GLU A C 1
ATOM 688 O O . GLU A 1 87 ? -16.529 -9.168 -22.617 1.00 42.16 86 GLU A O 1
ATOM 694 N N . GLU A 1 88 ? -16.420 -8.914 -20.394 1.00 37.03 87 GLU A N 1
ATOM 695 C CA . GLU A 1 88 ? -15.878 -10.251 -20.210 1.00 36.79 87 GLU A CA 1
ATOM 696 C C . GLU A 1 88 ? -16.926 -11.324 -20.472 1.00 33.40 87 GLU A C 1
ATOM 697 O O . GLU A 1 88 ? -16.584 -12.423 -20.922 1.00 30.43 87 GLU A O 1
ATOM 703 N N . CYS A 1 89 ? -18.205 -11.023 -20.234 1.00 34.47 88 CYS A N 1
ATOM 704 C CA . CYS A 1 89 ? -19.251 -12.039 -20.238 1.00 31.19 88 CYS A CA 1
ATOM 705 C C . CYS A 1 89 ? -20.210 -11.941 -21.419 1.00 34.52 88 CYS A C 1
ATOM 706 O O . CYS A 1 89 ? -21.227 -12.639 -21.428 1.00 32.77 88 CYS A O 1
ATOM 709 N N . LYS A 1 90 ? -19.904 -11.130 -22.434 1.00 35.45 89 LYS A N 1
ATOM 710 C CA . LYS A 1 90 ? -20.923 -10.843 -23.437 1.00 33.53 89 LYS A CA 1
ATOM 711 C C . LYS A 1 90 ? -21.170 -12.003 -24.390 1.00 32.89 89 LYS A C 1
ATOM 712 O O . LYS A 1 90 ? -22.123 -11.938 -25.168 1.00 35.08 89 LYS A O 1
ATOM 718 N N . SER A 1 91 ? -20.362 -13.060 -24.336 1.00 27.66 90 SER A N 1
ATOM 719 C CA . SER A 1 91 ? -20.637 -14.284 -25.078 1.00 26.61 90 SER A CA 1
ATOM 720 C C . SER A 1 91 ? -20.926 -15.472 -24.169 1.00 29.64 90 SER A C 1
ATOM 721 O O . SER A 1 91 ? -20.998 -16.604 -24.655 1.00 27.19 90 SER A O 1
ATOM 724 N N . ALA A 1 92 ? -21.109 -15.249 -22.870 1.00 32.02 91 ALA A N 1
ATOM 725 C CA . ALA A 1 92 ? -21.435 -16.340 -21.965 1.00 23.94 91 ALA A CA 1
ATOM 726 C C . ALA A 1 92 ? -22.898 -16.746 -22.025 1.00 25.04 91 ALA A C 1
ATOM 727 O O . ALA A 1 92 ? -23.290 -17.656 -21.297 1.00 24.79 91 ALA A O 1
ATOM 729 N N . ASP A 1 93 ? -23.717 -16.091 -22.846 1.00 23.56 92 ASP A N 1
ATOM 730 C CA . ASP A 1 93 ? -25.143 -16.416 -22.928 1.00 21.28 92 ASP A CA 1
ATOM 731 C C . ASP A 1 93 ? -25.365 -17.599 -23.882 1.00 31.05 92 ASP A C 1
ATOM 732 O O . ASP A 1 93 ? -25.975 -17.483 -24.948 1.00 25.57 92 ASP A O 1
ATOM 737 N N . THR A 1 94 ? -24.876 -18.753 -23.447 1.00 25.28 93 THR A N 1
ATOM 738 C CA . THR A 1 94 ? -24.920 -19.989 -24.249 1.00 25.79 93 THR A CA 1
ATOM 739 C C . THR A 1 94 ? -25.937 -20.999 -23.728 1.00 26.30 93 THR A C 1
ATOM 740 O O . THR A 1 94 ? -26.281 -20.963 -22.578 1.00 28.71 93 THR A O 1
ATOM 744 N N . GLY A 1 95 ? -26.351 -21.886 -24.609 1.00 28.44 94 GLY A N 1
ATOM 745 C CA . GLY A 1 95 ? -27.279 -22.969 -24.280 1.00 23.86 94 GLY A CA 1
ATOM 746 C C . GLY A 1 95 ? -28.695 -22.754 -24.755 1.00 27.12 94 GLY A C 1
ATOM 747 O O . GLY A 1 95 ? -28.935 -21.929 -25.571 1.00 25.19 94 GLY A O 1
ATOM 748 N N . ASP A 1 96 ? -29.583 -23.528 -24.183 1.00 25.27 95 ASP A N 1
ATOM 749 C CA . ASP A 1 96 ? -31.003 -23.574 -24.577 1.00 28.38 95 ASP A CA 1
ATOM 750 C C . ASP A 1 96 ? -31.922 -23.072 -23.468 1.00 25.88 95 ASP A C 1
ATOM 751 O O . ASP A 1 96 ? -31.636 -23.275 -22.328 1.00 27.04 95 ASP A O 1
ATOM 756 N N . LYS A 1 97 ? -33.001 -22.434 -23.865 1.00 21.50 96 LYS A N 1
ATOM 757 C CA . LYS A 1 97 ? -34.072 -21.972 -22.952 1.00 25.02 96 LYS A CA 1
ATOM 758 C C . LYS A 1 97 ? -33.566 -21.093 -21.802 1.00 26.70 96 LYS A C 1
ATOM 759 O O . LYS A 1 97 ? -33.216 -20.037 -22.067 1.00 24.63 96 LYS A O 1
ATOM 765 N N . CYS A 1 98 ? -33.556 -21.572 -20.566 1.00 22.84 97 CYS A N 1
ATOM 766 C CA . CYS A 1 98 ? -33.149 -20.716 -19.422 1.00 23.53 97 CYS A CA 1
ATOM 767 C C . CYS A 1 98 ? -31.626 -20.726 -19.248 1.00 25.25 97 CYS A C 1
ATOM 768 O O . CYS A 1 98 ? -31.131 -19.904 -18.532 1.00 22.88 97 CYS A O 1
ATOM 771 N N . GLU A 1 99 ? -30.938 -21.646 -19.909 1.00 19.32 98 GLU A N 1
ATOM 772 C CA . GLU A 1 99 ? -29.469 -21.786 -19.766 1.00 20.37 98 GLU A CA 1
ATOM 773 C C . GLU A 1 99 ? -28.692 -20.501 -20.084 1.00 20.66 98 GLU A C 1
ATOM 774 O O . GLU A 1 99 ? -27.833 -20.208 -19.362 1.00 22.14 98 GLU A O 1
ATOM 780 N N . PRO A 1 100 ? -28.954 -19.768 -21.173 1.00 20.59 99 PRO A N 1
ATOM 781 C CA . PRO A 1 100 ? -28.190 -18.582 -21.470 1.00 17.85 99 PRO A CA 1
ATOM 782 C C . PRO A 1 100 ? -28.198 -17.544 -20.338 1.00 17.33 99 PRO A C 1
ATOM 783 O O . PRO A 1 100 ? -27.201 -17.083 -20.037 1.00 20.36 99 PRO A O 1
ATOM 787 N N . ALA A 1 101 ? -29.357 -17.230 -19.781 1.00 17.55 100 ALA A N 1
ATOM 788 C CA . ALA A 1 101 ? -29.363 -16.237 -18.706 1.00 22.14 100 ALA A CA 1
ATOM 789 C C . ALA A 1 101 ? -28.635 -16.748 -17.466 1.00 19.88 100 ALA A C 1
ATOM 790 O O . ALA A 1 101 ? -27.908 -15.993 -16.807 1.00 19.86 100 ALA A O 1
ATOM 792 N N . TYR A 1 102 ? -28.827 -18.022 -17.135 1.00 17.34 101 TYR A N 1
ATOM 793 C CA . TYR A 1 102 ? -28.121 -18.618 -16.006 1.00 18.07 101 TYR A CA 1
ATOM 794 C C . TYR A 1 102 ? -26.613 -18.597 -16.234 1.00 21.61 101 TYR A C 1
ATOM 795 O O . TYR A 1 102 ? -25.846 -18.185 -15.359 1.00 21.25 101 TYR A O 1
ATOM 804 N N . ASN A 1 103 ? -26.168 -19.033 -17.421 1.00 17.38 102 ASN A N 1
ATOM 805 C CA . ASN A 1 103 ? -24.734 -19.046 -17.704 1.00 22.20 102 ASN A CA 1
ATOM 806 C C . ASN A 1 103 ? -24.158 -17.638 -17.719 1.00 22.11 102 ASN A C 1
ATOM 807 O O . ASN A 1 103 ? -23.055 -17.410 -17.217 1.00 25.06 102 ASN A O 1
ATOM 812 N N . PHE A 1 104 ? -24.874 -16.693 -18.328 1.00 22.57 103 PHE A N 1
ATOM 813 C CA . PHE A 1 104 ? -24.483 -15.288 -18.272 1.00 18.64 103 PHE A CA 1
ATOM 814 C C . PHE A 1 104 ? -24.352 -14.810 -16.826 1.00 22.92 103 PHE A C 1
ATOM 815 O O . PHE A 1 104 ? -23.373 -14.148 -16.474 1.00 24.94 103 PHE A O 1
ATOM 823 N N . ALA A 1 105 ? -25.326 -15.153 -15.969 1.00 23.04 104 ALA A N 1
ATOM 824 C CA . ALA A 1 105 ? -25.293 -14.710 -14.576 1.00 19.99 104 ALA A CA 1
ATOM 825 C C . ALA A 1 105 ? -24.094 -15.285 -13.831 1.00 23.60 104 ALA A C 1
ATOM 826 O O . ALA A 1 105 ? -23.436 -14.579 -13.058 1.00 25.52 104 ALA A O 1
ATOM 828 N N . LYS A 1 106 ? -23.826 -16.581 -14.005 1.00 20.05 105 LYS A N 1
ATOM 829 C CA . LYS A 1 106 ? -22.663 -17.181 -13.349 1.00 22.77 105 LYS A CA 1
ATOM 830 C C . LYS A 1 106 ? -21.395 -16.454 -13.757 1.00 26.73 105 LYS A C 1
ATOM 831 O O . LYS A 1 106 ? -20.509 -16.224 -12.931 1.00 23.89 105 LYS A O 1
ATOM 837 N N . CYS A 1 107 ? -21.286 -16.107 -15.046 1.00 25.22 106 CYS A N 1
ATOM 838 C CA . CYS A 1 107 ? -20.106 -15.394 -15.521 1.00 22.01 106 CYS A CA 1
ATOM 839 C C . CYS A 1 107 ? -19.993 -14.038 -14.840 1.00 28.60 106 CYS A C 1
ATOM 840 O O . CYS A 1 107 ? -18.909 -13.642 -14.389 1.00 27.97 106 CYS A O 1
ATOM 843 N N . LEU A 1 108 ? -21.109 -13.308 -14.765 1.00 22.14 107 LEU A N 1
ATOM 844 C CA . LEU A 1 108 ? -21.081 -11.982 -14.163 1.00 22.62 107 LEU A CA 1
ATOM 845 C C . LEU A 1 108 ? -20.592 -12.053 -12.727 1.00 23.93 107 LEU A C 1
ATOM 846 O O . LEU A 1 108 ? -19.767 -11.235 -12.300 1.00 25.26 107 LEU A O 1
ATOM 851 N N . TYR A 1 109 ? -21.102 -13.029 -11.966 1.00 26.04 108 TYR A N 1
ATOM 852 C CA . TYR A 1 109 ? -20.684 -13.194 -10.578 1.00 27.96 108 TYR A CA 1
ATOM 853 C C . TYR A 1 109 ? -19.188 -13.470 -10.493 1.00 26.60 108 TYR A C 1
ATOM 854 O O . TYR A 1 109 ? -18.461 -12.797 -9.755 1.00 28.46 108 TYR A O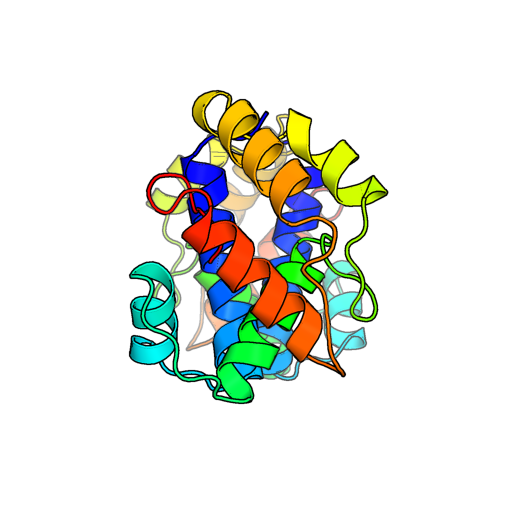 1
ATOM 863 N N . LEU A 1 110 ? -18.707 -14.451 -11.260 1.00 29.36 109 LEU A N 1
ATOM 864 C CA . LEU A 1 110 ? -17.299 -14.831 -11.191 1.00 32.87 109 LEU A CA 1
ATOM 865 C C . LEU A 1 110 ? -16.357 -13.736 -11.676 1.00 32.22 109 LEU A C 1
ATOM 866 O O . LEU A 1 110 ? -15.190 -13.721 -11.270 1.00 34.36 109 LEU A O 1
ATOM 871 N N . SER A 1 111 ? -16.828 -12.844 -12.524 1.00 33.05 110 SER A N 1
ATOM 872 C CA . SER A 1 111 ? -15.935 -11.766 -13.002 1.00 36.50 110 SER A CA 1
ATOM 873 C C . SER A 1 111 ? -15.654 -10.763 -11.886 1.00 40.40 110 SER A C 1
ATOM 874 O O . SER A 1 111 ? -14.628 -10.141 -11.932 1.00 44.47 110 SER A O 1
ATOM 877 N N . ASN A 1 112 ? -16.540 -10.664 -10.906 1.00 41.80 111 ASN A N 1
ATOM 878 C CA . ASN A 1 112 ? -16.419 -9.662 -9.818 1.00 44.53 111 ASN A CA 1
ATOM 879 C C . ASN A 1 112 ? -17.411 -10.007 -8.712 1.00 37.28 111 ASN A C 1
ATOM 880 O O . ASN A 1 112 ? -18.405 -9.380 -8.633 1.00 36.08 111 ASN A O 1
ATOM 885 N N . PRO A 1 113 ? -17.144 -10.996 -7.864 1.00 34.97 112 PRO A N 1
ATOM 886 C CA . PRO A 1 113 ? -18.081 -11.383 -6.844 1.00 30.11 112 PRO A CA 1
ATOM 887 C C . PRO A 1 113 ? -18.560 -10.244 -5.945 1.00 30.71 112 PRO A C 1
ATOM 888 O O . PRO A 1 113 ? -19.703 -10.177 -5.698 1.00 28.49 112 PRO A O 1
ATOM 892 N N . GLU A 1 114 ? -17.666 -9.330 -5.601 1.00 33.60 113 GLU A N 1
ATOM 893 C CA . GLU A 1 114 ? -18.021 -8.238 -4.675 1.00 38.91 113 GLU A CA 1
ATOM 894 C C . GLU A 1 114 ? -19.005 -7.256 -5.303 1.00 36.98 113 GLU A C 1
ATOM 895 O O . GLU A 1 114 ? -19.765 -6.720 -4.580 1.00 35.61 113 GLU A O 1
ATOM 901 N N . MET A 1 115 ? -18.953 -7.046 -6.606 1.00 32.87 114 MET A N 1
ATOM 902 C CA . MET A 1 115 ? -19.802 -6.026 -7.256 1.00 35.43 114 MET A CA 1
ATOM 903 C C . MET A 1 115 ? -21.040 -6.638 -7.928 1.00 38.40 114 MET A C 1
ATOM 904 O O . MET A 1 115 ? -21.727 -5.969 -8.615 1.00 40.59 114 MET A O 1
ATOM 909 N N . TYR A 1 116 ? -21.317 -7.888 -7.670 1.00 36.74 115 TYR A N 1
ATOM 910 C CA . TYR A 1 116 ? -22.498 -8.514 -8.246 1.00 34.37 115 TYR A CA 1
ATOM 911 C C . TYR A 1 116 ? -23.741 -8.021 -7.517 1.00 32.61 115 TYR A C 1
ATOM 912 O O . TYR A 1 116 ? -23.816 -8.089 -6.287 1.00 25.92 115 TYR A O 1
ATOM 921 N N . PHE A 1 117 ? -24.721 -7.512 -8.266 1.00 27.91 116 PHE A N 1
ATOM 922 C CA . PHE A 1 117 ? -25.915 -6.955 -7.642 1.00 31.53 116 PHE A CA 1
ATOM 923 C C . PHE A 1 117 ? -27.227 -7.526 -8.172 1.00 31.61 116 PHE A C 1
ATOM 924 O O . PHE A 1 117 ? -28.291 -7.011 -7.806 1.00 33.58 116 PHE A O 1
ATOM 932 N N . LEU A 1 118 ? -27.199 -8.546 -9.029 1.00 28.19 117 LEU A N 1
ATOM 933 C CA . LEU A 1 118 ? -28.450 -9.133 -9.495 1.00 30.61 117 LEU A CA 1
ATOM 934 C C . LEU A 1 118 ? -29.241 -9.704 -8.319 1.00 29.73 117 LEU A C 1
ATOM 935 O O . LEU A 1 118 ? -28.657 -10.225 -7.365 1.00 31.01 117 LEU A O 1
ATOM 940 N N . PRO A 1 119 ? -30.584 -9.615 -8.357 1.00 30.24 118 PRO A N 1
ATOM 941 C CA . PRO A 1 119 ? -31.390 -10.358 -7.379 1.00 35.00 118 PRO A CA 1
ATOM 942 C C . PRO A 1 119 ? -31.322 -11.880 -7.569 1.00 38.09 118 PRO A C 1
ATOM 943 O O . PRO A 1 119 ? -31.917 -12.572 -6.723 1.00 35.43 118 PRO A O 1
ATOM 947 N N . MET B 1 1 ? -35.910 12.621 -5.101 1.00 87.84 0 MET B N 1
ATOM 948 C CA . MET B 1 1 ? -37.057 12.677 -6.001 1.00 90.13 0 MET B CA 1
ATOM 949 C C . MET B 1 1 ? -36.971 11.647 -7.123 1.00 86.38 0 MET B C 1
ATOM 950 O O . MET B 1 1 ? -35.898 11.372 -7.653 1.00 88.83 0 MET B O 1
ATOM 955 N N . LEU B 1 2 ? -38.121 11.087 -7.481 1.00 80.24 1 LEU B N 1
ATOM 956 C CA . LEU B 1 2 ? -38.242 10.152 -8.586 1.00 75.22 1 LEU B CA 1
ATOM 957 C C . LEU B 1 2 ? -38.731 10.865 -9.841 1.00 72.09 1 LEU B C 1
ATOM 958 O O . LEU B 1 2 ? -39.400 11.900 -9.771 1.00 76.03 1 LEU B O 1
ATOM 963 N N . THR B 1 3 ? -38.390 10.295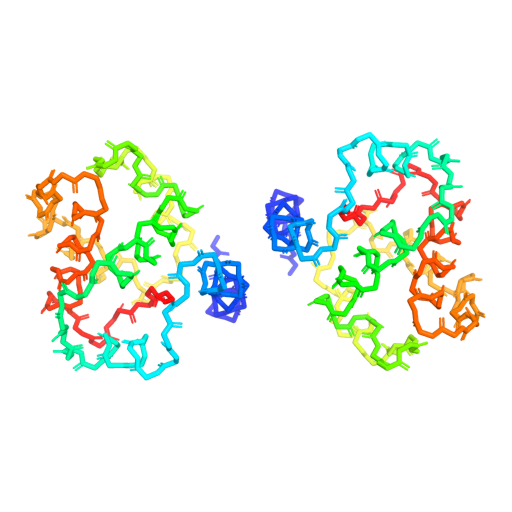 -10.992 1.00 65.38 2 THR B N 1
ATOM 964 C CA . THR B 1 3 ? -38.939 10.714 -12.271 1.00 65.95 2 THR B CA 1
ATOM 965 C C . THR B 1 3 ? -40.211 9.931 -12.570 1.00 66.27 2 THR B C 1
ATOM 966 O O . THR B 1 3 ? -40.400 8.809 -12.095 1.00 60.85 2 THR B O 1
ATOM 970 N N . GLU B 1 4 ? -41.089 10.538 -13.381 1.00 70.22 3 GLU B N 1
ATOM 971 C CA . GLU B 1 4 ? -42.321 9.861 -13.778 1.00 69.44 3 GLU B CA 1
ATOM 972 C C . GLU B 1 4 ? -42.033 8.553 -14.504 1.00 66.99 3 GLU B C 1
ATOM 973 O O . GLU B 1 4 ? -42.843 7.621 -14.452 1.00 66.66 3 GLU B O 1
ATOM 979 N N . ALA B 1 5 ? -40.891 8.468 -15.188 1.00 62.58 4 ALA B N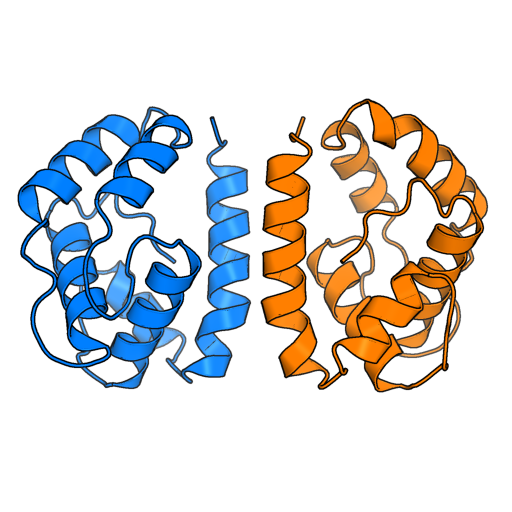 1
ATOM 980 C CA . ALA B 1 5 ? -40.544 7.239 -15.888 1.00 56.83 4 ALA B CA 1
ATOM 981 C C . ALA B 1 5 ? -40.203 6.124 -14.907 1.00 52.74 4 ALA B C 1
ATOM 982 O O . ALA B 1 5 ? -40.584 4.967 -15.116 1.00 52.64 4 ALA B O 1
ATOM 984 N N . GLN B 1 6 ? -39.482 6.450 -13.833 1.00 51.01 5 GLN B N 1
ATOM 985 C CA . GLN B 1 6 ? -39.172 5.442 -12.826 1.00 49.70 5 GLN B CA 1
ATOM 986 C C . GLN B 1 6 ? -40.433 4.988 -12.099 1.00 50.48 5 GLN B C 1
ATOM 987 O O . GLN B 1 6 ? -40.574 3.803 -11.769 1.00 53.02 5 GLN B O 1
ATOM 993 N N . MET B 1 7 ? -41.354 5.918 -11.839 1.00 47.15 6 MET B N 1
ATOM 994 C CA . MET B 1 7 ? -42.624 5.565 -11.215 1.00 50.90 6 MET B CA 1
ATOM 995 C C . MET B 1 7 ? -43.421 4.619 -12.101 1.00 47.15 6 MET B C 1
ATOM 996 O O . MET B 1 7 ? -43.974 3.621 -11.629 1.00 47.82 6 MET B O 1
ATOM 1001 N N . ALA B 1 8 ? -43.496 4.925 -13.396 1.00 47.03 7 ALA B N 1
ATOM 1002 C CA . ALA B 1 8 ? -44.243 4.065 -14.301 1.00 48.60 7 ALA B CA 1
ATOM 1003 C C . ALA B 1 8 ? -43.607 2.686 -14.377 1.00 47.57 7 ALA B C 1
ATOM 1004 O O . ALA B 1 8 ? -44.312 1.669 -14.425 1.00 48.78 7 ALA B O 1
ATOM 1006 N N . SER B 1 9 ? -42.272 2.632 -14.352 1.00 49.74 8 SER B N 1
ATOM 1007 C CA . SER B 1 9 ? -41.578 1.350 -14.412 1.00 44.60 8 SER B CA 1
ATOM 1008 C C . SER B 1 9 ? -41.771 0.551 -13.129 1.00 41.49 8 SER B C 1
ATOM 1009 O O . SER B 1 9 ? -41.994 -0.664 -13.175 1.00 46.47 8 SER B O 1
ATOM 1012 N N . THR B 1 10 ? -41.677 1.207 -11.973 1.00 39.47 9 THR B N 1
ATOM 1013 C CA . THR B 1 10 ? -41.953 0.515 -10.719 1.00 40.44 9 THR B CA 1
ATOM 1014 C C . THR B 1 10 ? -43.413 0.091 -10.642 1.00 38.17 9 THR B C 1
ATOM 1015 O O . THR B 1 10 ? -43.733 -0.978 -10.110 1.00 40.87 9 THR B O 1
ATOM 1019 N N . ALA B 1 11 ? -44.314 0.911 -11.183 1.00 37.51 10 ALA B N 1
ATOM 1020 C CA . ALA B 1 11 ? -45.727 0.548 -11.189 1.00 37.06 10 ALA B CA 1
ATOM 1021 C C . ALA B 1 11 ? -45.959 -0.718 -12.004 1.00 36.44 10 ALA B C 1
ATOM 1022 O O . ALA B 1 11 ? -46.639 -1.643 -11.553 1.00 37.46 10 ALA B O 1
ATOM 1024 N N . ASN B 1 12 ? -45.388 -0.777 -13.211 1.00 36.96 11 ASN B N 1
ATOM 1025 C CA . ASN B 1 12 ? -45.512 -1.976 -14.035 1.00 38.38 11 ASN B CA 1
ATOM 1026 C C . ASN B 1 12 ? -44.940 -3.201 -13.330 1.00 35.46 11 ASN B C 1
ATOM 1027 O O . ASN B 1 12 ? -45.538 -4.285 -13.352 1.00 34.28 11 ASN B O 1
ATOM 1032 N N . LEU B 1 13 ? -43.786 -3.047 -12.690 1.00 31.12 12 LEU B N 1
ATOM 1033 C CA . LEU B 1 13 ? -43.210 -4.146 -11.932 1.00 25.77 12 LEU B CA 1
ATOM 1034 C C . LEU B 1 13 ? -44.160 -4.617 -10.833 1.00 34.63 12 LEU B C 1
ATOM 1035 O O . LEU B 1 13 ? -44.343 -5.825 -10.626 1.00 33.69 12 LEU B O 1
ATOM 1040 N N . MET B 1 14 ? -44.797 -3.677 -10.150 1.00 38.80 13 MET B N 1
ATOM 1041 C CA . MET B 1 14 ? -45.710 -4.023 -9.039 1.00 32.89 13 MET B CA 1
ATOM 1042 C C . MET B 1 14 ? -46.919 -4.776 -9.570 1.00 28.81 13 MET B C 1
ATOM 1043 O O . MET B 1 14 ? -47.306 -5.708 -8.963 1.00 31.66 13 MET B O 1
ATOM 1048 N N . ARG B 1 15 ? -47.440 -4.380 -10.709 1.00 31.69 14 ARG B N 1
ATOM 1049 C CA . ARG B 1 15 ? -48.624 -5.053 -11.264 1.00 29.30 14 ARG B CA 1
ATOM 1050 C C . ARG B 1 15 ? -48.275 -6.467 -11.717 1.00 32.63 14 ARG B C 1
ATOM 1051 O O . ARG B 1 15 ? -49.067 -7.331 -11.525 1.00 32.86 14 ARG B O 1
ATOM 1059 N N . LYS B 1 16 ? -47.069 -6.662 -12.243 1.00 32.90 15 LYS B N 1
ATOM 1060 C CA . LYS B 1 16 ? -46.584 -7.981 -12.737 1.00 33.97 15 LYS B CA 1
ATOM 1061 C C . LYS B 1 16 ? -46.491 -8.979 -11.590 1.00 30.10 15 LYS B C 1
ATOM 1062 O O . LYS B 1 16 ? -46.661 -10.122 -11.821 1.00 31.19 15 LYS B O 1
ATOM 1068 N N . MET B 1 17 ? -46.164 -8.494 -10.414 1.00 29.32 16 MET B N 1
ATOM 1069 C CA . MET B 1 17 ? -46.108 -9.264 -9.169 1.00 24.85 16 MET B CA 1
ATOM 1070 C C . MET B 1 17 ? -47.531 -9.496 -8.644 1.00 29.54 16 MET B C 1
ATOM 1071 O O . MET B 1 17 ? -47.902 -10.598 -8.472 1.00 32.27 16 MET B O 1
ATOM 1076 N N . CYS B 1 18 ? -48.315 -8.446 -8.486 1.00 28.43 17 CYS B N 1
ATOM 1077 C CA . CYS B 1 18 ? -49.655 -8.543 -7.860 1.00 30.19 17 CYS B CA 1
ATOM 1078 C C . CYS B 1 18 ? -50.754 -9.207 -8.705 1.00 23.72 17 CYS B C 1
ATOM 1079 O O . CYS B 1 18 ? -51.510 -9.930 -8.144 1.00 29.11 17 CYS B O 1
ATOM 1082 N N . GLN B 1 19 ? -50.793 -8.977 -10.004 1.00 23.97 18 GLN B N 1
ATOM 1083 C CA . GLN B 1 19 ? -51.839 -9.528 -10.897 1.00 25.95 18 GLN B CA 1
ATOM 1084 C C . GLN B 1 19 ? -51.931 -11.057 -10.837 1.00 34.08 18 GLN B C 1
ATOM 1085 O O . GLN B 1 19 ? -52.996 -11.539 -10.607 1.00 28.32 18 GLN B O 1
ATOM 1091 N N . PRO B 1 20 ? -50.867 -11.828 -11.123 1.00 39.68 19 PRO B N 1
ATOM 1092 C CA . PRO B 1 20 ? -50.935 -13.287 -11.066 1.00 38.35 19 PRO B CA 1
ATOM 1093 C C . PRO B 1 20 ? -51.207 -13.804 -9.654 1.00 32.52 19 PRO B C 1
ATOM 1094 O O . PRO B 1 20 ? -51.834 -14.760 -9.538 1.00 32.16 19 PRO B O 1
ATOM 1098 N N . LYS B 1 21 ? -50.697 -13.112 -8.649 1.00 32.04 20 LYS B N 1
ATOM 1099 C CA . LYS B 1 21 ? -50.944 -13.521 -7.250 1.00 31.34 20 LYS B CA 1
ATOM 1100 C C . LYS B 1 21 ? -52.441 -13.494 -6.936 1.00 34.70 20 LYS B C 1
ATOM 1101 O O . LYS B 1 21 ? -52.905 -14.415 -6.348 1.00 33.77 20 LYS B O 1
ATOM 1107 N N . THR B 1 22 ? -53.149 -12.483 -7.409 1.00 32.60 21 THR B N 1
ATOM 1108 C CA . THR B 1 22 ? -54.577 -12.293 -7.071 1.00 28.26 21 THR B CA 1
ATOM 1109 C C . THR B 1 22 ? -55.509 -12.772 -8.174 1.00 27.58 21 THR B C 1
ATOM 1110 O O . THR B 1 22 ? -56.667 -12.808 -7.873 1.00 32.83 21 THR B O 1
ATOM 1114 N N . LYS B 1 23 ? -55.002 -13.006 -9.387 1.00 28.62 22 LYS B N 1
ATOM 1115 C CA . LYS B 1 23 ? -55.759 -13.530 -10.527 1.00 29.44 22 LYS B CA 1
ATOM 1116 C C . LYS B 1 23 ? -56.808 -12.538 -11.009 1.00 31.20 22 LYS B C 1
ATOM 1117 O O . LYS B 1 23 ? -57.887 -12.914 -11.443 1.00 34.32 22 LYS B O 1
ATOM 1123 N N . VAL B 1 24 ? -56.497 -11.276 -10.941 1.00 29.54 23 VAL B N 1
ATOM 1124 C CA . VAL B 1 24 ? -57.400 -10.266 -11.482 1.00 33.38 23 VAL B CA 1
ATOM 1125 C C . VAL B 1 24 ? -57.150 -10.127 -12.981 1.00 28.79 23 VAL B C 1
ATOM 1126 O O . VAL B 1 24 ? -56.033 -10.332 -13.456 1.00 27.32 23 VAL B O 1
ATOM 1130 N N . THR B 1 25 ? -58.189 -9.786 -13.747 1.00 28.27 24 THR B N 1
ATOM 1131 C CA . THR B 1 25 ? -57.997 -9.635 -15.180 1.00 34.36 24 THR B CA 1
ATOM 1132 C C . THR B 1 25 ? -57.456 -8.248 -15.512 1.00 35.09 24 THR B C 1
ATOM 1133 O O . THR B 1 25 ? -57.558 -7.302 -14.726 1.00 32.75 24 THR B O 1
ATOM 1137 N N . ASP B 1 26 ? -56.894 -8.139 -16.718 1.00 30.96 25 ASP B N 1
ATOM 1138 C CA . ASP B 1 26 ? -56.486 -6.841 -17.243 1.00 25.83 25 ASP B CA 1
ATOM 1139 C C . ASP B 1 26 ? -57.659 -5.871 -17.290 1.00 27.24 25 ASP B C 1
ATOM 1140 O O . ASP B 1 26 ? -57.501 -4.679 -17.002 1.00 39.00 25 ASP B O 1
ATOM 1145 N N . GLU B 1 27 ? -58.835 -6.350 -17.704 1.00 35.32 26 GLU B N 1
ATOM 1146 C CA . GLU B 1 27 ? -59.983 -5.453 -17.812 1.00 38.58 26 GLU B CA 1
ATOM 1147 C C . GLU B 1 27 ? -60.388 -4.917 -16.443 1.00 29.41 26 GLU B C 1
ATOM 1148 O O . GLU B 1 27 ? -60.764 -3.745 -16.315 1.00 30.33 26 GLU B O 1
ATOM 1154 N N . GLN B 1 28 ? -60.324 -5.760 -15.411 1.00 28.23 27 GLN B N 1
ATOM 1155 C CA . GLN B 1 28 ? -60.651 -5.294 -14.064 1.00 32.17 27 GLN B CA 1
ATOM 1156 C C . GLN B 1 28 ? -59.714 -4.175 -13.636 1.00 27.51 27 GLN B C 1
ATOM 1157 O O . GLN B 1 28 ? -60.153 -3.133 -13.135 1.00 32.88 27 GLN B O 1
ATOM 1163 N N . ILE B 1 29 ? -58.414 -4.364 -13.868 1.00 26.53 28 ILE B N 1
ATOM 1164 C CA . ILE B 1 29 ? -57.427 -3.356 -13.504 1.00 28.97 28 ILE B CA 1
ATOM 1165 C C . ILE B 1 29 ? -57.634 -2.093 -14.318 1.00 33.43 28 ILE B C 1
ATOM 1166 O O . ILE B 1 29 ? -57.586 -0.979 -13.779 1.00 30.75 28 ILE B O 1
ATOM 1171 N N . ASN B 1 30 ? -57.867 -2.245 -15.630 1.00 28.60 29 ASN B N 1
ATOM 1172 C CA . ASN B 1 30 ? -58.111 -1.092 -16.492 1.00 33.32 29 ASN B CA 1
ATOM 1173 C C . ASN B 1 30 ? -59.381 -0.351 -16.092 1.00 31.58 29 ASN B C 1
ATOM 1174 O O . ASN B 1 30 ? -59.419 0.888 -16.120 1.00 32.76 29 ASN B O 1
ATOM 1179 N N . ASN B 1 31 ? -60.446 -1.093 -15.776 1.00 38.18 30 ASN B N 1
ATOM 1180 C CA . ASN B 1 31 ? -61.684 -0.474 -15.300 1.00 38.52 30 ASN B CA 1
ATOM 1181 C C . ASN B 1 31 ? -61.427 0.408 -14.083 1.00 32.52 30 ASN B C 1
ATOM 1182 O O . ASN B 1 31 ? -61.895 1.550 -14.019 1.00 36.54 30 ASN B O 1
ATOM 1187 N N . PHE B 1 32 ? -60.668 -0.106 -13.112 1.00 36.35 31 PHE B N 1
ATOM 1188 C CA . PHE B 1 32 ? -60.424 0.654 -11.887 1.00 32.14 31 PHE B CA 1
ATOM 1189 C C . PHE B 1 32 ? -59.817 2.014 -12.208 1.00 31.76 31 PHE B C 1
ATOM 1190 O O . PHE B 1 32 ? -60.165 3.024 -11.585 1.00 32.74 31 PHE B O 1
ATOM 1198 N N . HIS B 1 33 ? -58.934 2.062 -13.207 1.00 31.74 32 HIS B N 1
ATOM 1199 C CA . HIS B 1 33 ? -58.270 3.298 -13.592 1.00 36.35 32 HIS B CA 1
ATOM 1200 C C . HIS B 1 33 ? -59.171 4.248 -14.358 1.00 39.61 32 HIS B C 1
ATOM 1201 O O . HIS B 1 33 ? -58.736 5.356 -14.672 1.00 43.27 32 HIS B O 1
ATOM 1208 N N . LYS B 1 34 ? -60.400 3.849 -14.666 1.00 41.15 33 LYS B N 1
ATOM 1209 C CA . LYS B 1 34 ? -61.388 4.761 -15.217 1.00 45.44 33 LYS B CA 1
ATOM 1210 C C . LYS B 1 34 ? -62.485 5.107 -14.221 1.00 40.75 33 LYS B C 1
ATOM 1211 O O . LYS B 1 34 ? -63.386 5.871 -14.559 1.00 42.51 33 LYS B O 1
ATOM 1217 N N . GLY B 1 35 ? -62.424 4.590 -13.000 1.00 39.21 34 GLY B N 1
ATOM 1218 C CA . GLY B 1 35 ? -63.494 4.817 -12.043 1.00 40.56 34 GLY B CA 1
ATOM 1219 C C . GLY B 1 35 ? -64.629 3.830 -12.138 1.00 37.36 34 GLY B C 1
ATOM 1220 O O . GLY B 1 35 ? -65.749 4.142 -11.712 1.00 43.97 34 GLY B O 1
ATOM 1221 N N . VAL B 1 36 ? -64.366 2.654 -12.688 1.00 36.25 35 VAL B N 1
ATOM 1222 C CA . VAL B 1 36 ? -65.343 1.602 -12.918 1.00 43.03 35 VAL B CA 1
ATOM 1223 C C . VAL B 1 36 ? -64.984 0.463 -11.969 1.00 38.16 35 VAL B C 1
ATOM 1224 O O . VAL B 1 36 ? -63.976 -0.219 -12.169 1.00 35.44 35 VAL B O 1
ATOM 1228 N N . PHE B 1 37 ? -65.791 0.270 -10.931 1.00 34.42 36 PHE B N 1
ATOM 1229 C CA . PHE B 1 37 ? -65.511 -0.674 -9.863 1.00 37.85 36 PHE B CA 1
ATOM 1230 C C . PHE B 1 37 ? -66.506 -1.824 -9.924 1.00 41.08 36 PHE B C 1
ATOM 1231 O O . PHE B 1 37 ? -67.634 -1.661 -10.395 1.00 41.56 36 PHE B O 1
ATOM 1239 N N . ASP B 1 38 ? -66.082 -2.991 -9.452 1.00 36.49 37 ASP B N 1
ATOM 1240 C CA . ASP B 1 38 ? -66.965 -4.141 -9.407 1.00 37.87 37 ASP B CA 1
ATOM 1241 C C . ASP B 1 38 ? -67.028 -4.777 -8.034 1.00 38.23 37 ASP B C 1
ATOM 1242 O O . ASP B 1 38 ? -67.808 -5.717 -7.845 1.00 38.32 37 ASP B O 1
ATOM 1247 N N . ASP B 1 39 ? -66.226 -4.300 -7.081 1.00 38.60 38 ASP B N 1
ATOM 1248 C CA . ASP B 1 39 ? -66.186 -4.835 -5.720 1.00 36.18 38 ASP B CA 1
ATOM 1249 C C . ASP B 1 39 ? -65.911 -6.338 -5.725 1.00 34.06 38 ASP B C 1
ATOM 1250 O O . ASP B 1 39 ? -66.330 -7.068 -4.826 1.00 33.58 38 ASP B O 1
ATOM 1255 N N . ASP B 1 40 ? -65.214 -6.822 -6.749 1.00 32.05 39 ASP B N 1
ATOM 1256 C CA . ASP B 1 40 ? -64.777 -8.215 -6.756 1.00 32.09 39 ASP B CA 1
ATOM 1257 C C . ASP B 1 40 ? -63.634 -8.405 -5.766 1.00 28.43 39 ASP B C 1
ATOM 1258 O O . ASP B 1 40 ? -62.689 -7.608 -5.739 1.00 29.41 39 ASP B O 1
ATOM 1263 N N . LYS B 1 41 ? -63.739 -9.440 -4.971 1.00 32.61 40 LYS B N 1
ATOM 1264 C CA . LYS B 1 41 ? -62.744 -9.721 -3.920 1.00 34.46 40 LYS B CA 1
ATOM 1265 C C . LYS B 1 41 ? -61.329 -9.802 -4.479 1.00 34.02 40 LYS B C 1
ATOM 1266 O O . LYS B 1 41 ? -60.441 -9.458 -3.794 1.00 35.47 40 LYS B O 1
ATOM 1272 N N . LYS B 1 42 ? -61.177 -10.252 -5.706 1.00 35.94 41 LYS B N 1
ATOM 1273 C CA . LYS B 1 42 ? -59.838 -10.362 -6.279 1.00 37.09 41 LYS B CA 1
ATOM 1274 C C . LYS B 1 42 ? -59.250 -8.983 -6.533 1.00 34.73 41 LYS B C 1
ATOM 1275 O O . LYS B 1 42 ? -58.065 -8.753 -6.274 1.00 36.88 41 LYS B O 1
ATOM 1281 N N . MET B 1 43 ? -60.055 -8.058 -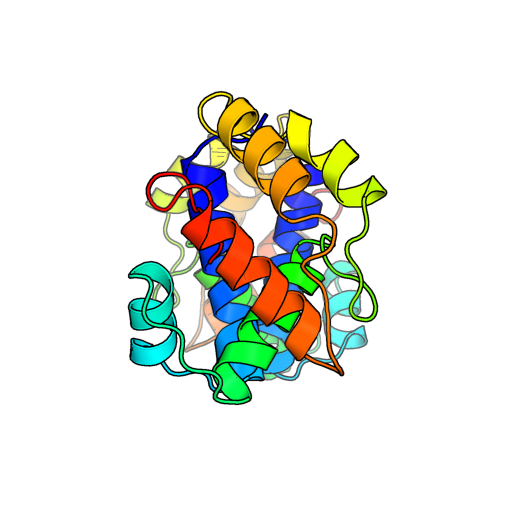7.070 1.00 31.57 42 MET B N 1
ATOM 1282 C CA . MET B 1 43 ? -59.578 -6.685 -7.221 1.00 26.12 42 MET B CA 1
ATOM 1283 C C . MET B 1 43 ? -59.279 -6.048 -5.872 1.00 24.86 42 MET B C 1
ATOM 1284 O O . MET B 1 43 ? -58.358 -5.231 -5.766 1.00 25.99 42 MET B O 1
ATOM 1289 N N . MET B 1 44 ? -60.049 -6.397 -4.840 1.00 24.07 43 MET B N 1
ATOM 1290 C CA . MET B 1 44 ? -59.738 -5.893 -3.505 1.00 24.03 43 MET B CA 1
ATOM 1291 C C . MET B 1 44 ? -58.357 -6.360 -3.077 1.00 24.32 43 MET B C 1
ATOM 1292 O O . MET B 1 44 ? -57.533 -5.562 -2.617 1.00 28.52 43 MET B O 1
ATOM 1297 N N . CYS B 1 45 ? -58.064 -7.646 -3.269 1.00 27.91 44 CYS B N 1
ATOM 1298 C CA . CYS B 1 45 ? -56.770 -8.146 -2.828 1.00 34.53 44 CYS B CA 1
ATOM 1299 C C . CYS B 1 45 ? -55.654 -7.707 -3.773 1.00 21.97 44 CYS B C 1
ATOM 1300 O O . CYS B 1 45 ? -54.510 -7.544 -3.338 1.00 21.09 44 CYS B O 1
ATOM 1303 N N . TYR B 1 46 ? -55.999 -7.367 -5.004 1.00 21.17 45 TYR B N 1
ATOM 1304 C CA . TYR B 1 46 ? -54.972 -6.798 -5.904 1.00 22.79 45 TYR B CA 1
ATOM 1305 C C . TYR B 1 46 ? -54.536 -5.438 -5.350 1.00 29.58 45 TYR B C 1
ATOM 1306 O O . TYR B 1 46 ? -53.376 -5.208 -5.262 1.00 25.98 45 TYR B O 1
ATOM 1315 N N . MET B 1 47 ? -55.491 -4.579 -5.005 1.00 22.21 46 MET B N 1
ATOM 1316 C CA . MET B 1 47 ? -55.147 -3.262 -4.475 1.00 22.85 46 MET B CA 1
ATOM 1317 C C . MET B 1 47 ? -54.454 -3.374 -3.124 1.00 22.58 46 MET B C 1
ATOM 1318 O O . MET B 1 47 ? -53.599 -2.541 -2.788 1.00 25.19 46 MET B O 1
ATOM 1323 N N . ASN B 1 48 ? -54.806 -4.390 -2.336 1.00 22.85 47 ASN B N 1
ATOM 1324 C CA . ASN B 1 48 ? -54.077 -4.622 -1.087 1.00 26.41 47 ASN B CA 1
ATOM 1325 C C . ASN B 1 48 ? -52.631 -5.006 -1.372 1.00 28.26 47 ASN B C 1
ATOM 1326 O O . ASN B 1 48 ? -51.698 -4.458 -0.774 1.00 32.32 47 ASN B O 1
ATOM 1331 N N . CYS B 1 49 ? -52.436 -5.929 -2.297 1.00 27.97 48 CYS B N 1
ATOM 1332 C CA . CYS B 1 49 ? -51.072 -6.350 -2.690 1.00 25.04 48 CYS B CA 1
ATOM 1333 C C . CYS B 1 49 ? -50.300 -5.114 -3.128 1.00 26.15 48 CYS B C 1
ATOM 1334 O O . CYS B 1 49 ? -49.254 -4.917 -2.655 1.00 29.95 48 CYS B O 1
ATOM 1337 N N . ILE B 1 50 ? -50.873 -4.321 -4.003 1.00 30.02 49 ILE B N 1
ATOM 1338 C CA . ILE B 1 50 ? -50.189 -3.100 -4.490 1.00 26.24 49 ILE B CA 1
ATOM 1339 C C . ILE B 1 50 ? -49.855 -2.158 -3.332 1.00 30.49 49 ILE B C 1
ATOM 1340 O O . ILE B 1 50 ? -48.740 -1.719 -3.246 1.00 27.20 49 ILE B O 1
ATOM 1345 N N . LEU B 1 51 ? -50.812 -1.864 -2.475 1.00 26.33 50 LEU B N 1
ATOM 1346 C CA . LEU B 1 51 ? -50.552 -0.855 -1.456 1.00 27.50 50 LEU B CA 1
ATOM 1347 C C . LEU B 1 51 ? -49.695 -1.401 -0.316 1.00 27.18 50 LEU B C 1
ATOM 1348 O O . LEU B 1 51 ? -48.946 -0.636 0.298 1.00 30.15 50 LEU B O 1
ATOM 1353 N N . GLU B 1 52 ? -49.774 -2.701 -0.025 1.00 25.40 51 GLU B N 1
ATOM 1354 C CA . GLU B 1 52 ? -48.811 -3.302 0.904 1.00 32.68 51 GLU B CA 1
ATOM 1355 C C . GLU B 1 52 ? -47.401 -3.269 0.326 1.00 33.13 51 GLU B C 1
ATOM 1356 O O . GLU B 1 52 ? -46.438 -2.984 1.046 1.00 32.30 51 GLU B O 1
ATOM 1362 N N . THR B 1 53 ? -47.268 -3.511 -0.972 1.00 30.40 52 THR B N 1
ATOM 1363 C CA . THR B 1 53 ? -45.947 -3.480 -1.635 1.00 32.24 52 THR B CA 1
ATOM 1364 C C . THR B 1 53 ? -45.378 -2.077 -1.514 1.00 40.04 52 THR B C 1
ATOM 1365 O O . THR B 1 53 ? -44.220 -1.964 -1.227 1.00 44.86 52 THR B O 1
ATOM 1369 N N . MET B 1 54 ? -46.210 -1.066 -1.720 1.00 33.57 53 MET B N 1
ATOM 1370 C CA . MET B 1 54 ? -45.784 0.315 -1.568 1.00 33.68 53 MET B CA 1
ATOM 1371 C C . MET B 1 54 ? -45.563 0.698 -0.116 1.00 37.54 53 MET B C 1
ATOM 1372 O O . MET B 1 54 ? -45.125 1.823 0.135 1.00 42.56 53 MET B O 1
ATOM 1377 N N . LYS B 1 55 ? -45.884 -0.194 0.827 1.00 34.70 54 LYS B N 1
ATOM 1378 C CA . LYS B 1 55 ? -45.771 0.047 2.263 1.00 39.44 54 LYS B CA 1
ATOM 1379 C C . LYS B 1 55 ? -46.718 1.141 2.749 1.00 43.45 54 LYS B C 1
ATOM 1380 O O . LYS B 1 55 ? -46.557 1.662 3.858 1.00 43.74 54 LYS B O 1
ATOM 1386 N N . ILE B 1 56 ? -47.729 1.481 1.945 1.00 38.93 55 ILE B N 1
ATOM 1387 C CA . ILE B 1 56 ? -48.699 2.491 2.362 1.00 38.14 55 ILE B CA 1
ATOM 1388 C C . ILE B 1 56 ? -49.776 1.879 3.249 1.00 37.88 55 ILE B C 1
ATOM 1389 O O . ILE B 1 56 ? -50.275 2.528 4.174 1.00 42.27 55 ILE B O 1
ATOM 1394 N N . ILE B 1 57 ? -50.155 0.632 2.977 1.00 35.80 56 ILE B N 1
ATOM 1395 C CA . ILE B 1 57 ? -51.118 -0.112 3.782 1.00 36.69 56 ILE B CA 1
ATOM 1396 C C . ILE B 1 57 ? -50.356 -1.206 4.508 1.00 40.53 56 ILE B C 1
ATOM 1397 O O . ILE B 1 57 ? -49.500 -1.873 3.915 1.00 34.47 56 ILE B O 1
ATOM 1402 N N . LYS B 1 58 ? -50.662 -1.399 5.788 1.00 42.75 57 LYS B N 1
ATOM 1403 C CA . LYS B 1 58 ? -49.997 -2.428 6.577 1.00 42.06 57 LYS B CA 1
ATOM 1404 C C . LYS B 1 58 ? -51.023 -3.029 7.523 1.00 35.18 57 LYS B C 1
ATOM 1405 O O . LYS B 1 58 ? -51.597 -2.311 8.342 1.00 34.15 57 LYS B O 1
ATOM 1411 N N . ASN B 1 59 ? -51.271 -4.331 7.398 1.00 34.72 58 ASN B N 1
ATOM 1412 C CA . ASN B 1 59 ? -52.293 -4.995 8.207 1.00 45.00 58 ASN B CA 1
ATOM 1413 C C . ASN B 1 59 ? -53.644 -4.301 8.075 1.00 41.04 58 ASN B C 1
ATOM 1414 O O . ASN B 1 59 ? -54.393 -4.160 9.044 1.00 37.23 58 ASN B O 1
ATOM 1419 N N . GLY B 1 60 ? -53.952 -3.853 6.861 1.00 34.13 59 GLY B N 1
ATOM 1420 C CA . GLY B 1 60 ? -55.239 -3.260 6.585 1.00 31.91 59 GLY B CA 1
ATOM 1421 C C . GLY B 1 60 ? -55.415 -1.851 7.092 1.00 33.27 59 GLY B C 1
ATOM 1422 O O . GLY B 1 60 ? -56.548 -1.358 7.119 1.00 42.37 59 GLY B O 1
ATOM 1423 N N . LYS B 1 61 ? -54.339 -1.203 7.483 1.00 30.71 60 LYS B N 1
ATOM 1424 C CA . LYS B 1 61 ? -54.457 0.161 8.025 1.00 30.60 60 LYS B CA 1
ATOM 1425 C C . LYS B 1 61 ? -53.462 1.074 7.337 1.00 36.15 60 LYS B C 1
ATOM 1426 O O . LYS B 1 61 ? -52.355 0.647 7.122 1.00 36.30 60 LYS B O 1
ATOM 1432 N N . LEU B 1 62 ? -53.910 2.267 6.981 1.00 39.59 61 LEU B N 1
ATOM 1433 C CA . LEU B 1 62 ? -53.084 3.294 6.322 1.00 41.82 61 LEU B CA 1
ATOM 1434 C C . LEU B 1 62 ? -51.917 3.662 7.240 1.00 44.39 61 LEU B C 1
ATOM 1435 O O . LEU B 1 62 ? -52.141 3.916 8.386 1.00 45.69 61 LEU B O 1
ATOM 1440 N N . ASP B 1 63 ? -50.698 3.605 6.725 1.00 48.29 62 ASP B N 1
ATOM 1441 C CA . ASP B 1 63 ? -49.484 3.878 7.521 1.00 50.27 62 ASP B CA 1
ATOM 1442 C C . ASP B 1 63 ? -49.048 5.300 7.243 1.00 48.84 62 ASP B C 1
ATOM 1443 O O . ASP B 1 63 ? -48.326 5.516 6.300 1.00 51.35 62 ASP B O 1
ATOM 1448 N N . MET B 1 64 ? -49.520 6.219 8.058 1.00 49.96 63 MET B N 1
ATOM 1449 C CA . MET B 1 64 ? -49.207 7.632 7.865 1.00 60.07 63 MET B CA 1
ATOM 1450 C C . MET B 1 64 ? -47.711 7.921 7.934 1.00 63.85 63 MET B C 1
ATOM 1451 O O . MET B 1 64 ? -47.257 8.901 7.333 1.00 64.22 63 MET B O 1
ATOM 1456 N N . SER B 1 65 ? -46.938 7.103 8.652 1.00 64.90 64 SER B N 1
ATOM 1457 C CA . SER B 1 65 ? -45.487 7.260 8.637 1.00 67.85 64 SER B CA 1
ATOM 1458 C C . SER B 1 65 ? -44.934 7.049 7.235 1.00 71.73 64 SER B C 1
ATOM 1459 O O . SER B 1 65 ? -44.158 7.867 6.729 1.00 77.93 64 SER B O 1
ATOM 1462 N N . ALA B 1 66 ? -45.328 5.947 6.593 1.00 66.94 65 ALA B N 1
ATOM 1463 C CA . ALA B 1 66 ? -44.853 5.658 5.246 1.00 60.83 65 ALA B CA 1
ATOM 1464 C C . ALA B 1 66 ? -45.342 6.702 4.251 1.00 57.14 65 ALA B C 1
ATOM 1465 O O . ALA B 1 66 ? -44.594 7.117 3.359 1.00 57.25 65 ALA B O 1
ATOM 1467 N N . VAL B 1 67 ? -46.597 7.135 4.385 1.00 53.85 66 VAL B N 1
ATOM 1468 C CA . VAL B 1 67 ? -47.103 8.199 3.525 1.00 53.38 66 VAL B CA 1
ATOM 1469 C C . VAL B 1 67 ? -46.202 9.422 3.607 1.00 66.08 66 VAL B C 1
ATOM 1470 O O . VAL B 1 67 ? -45.902 10.060 2.590 1.00 70.81 66 VAL B O 1
ATOM 1474 N N . GLU B 1 68 ? -45.734 9.754 4.814 1.00 73.67 67 GLU B N 1
ATOM 1475 C CA . GLU B 1 68 ? -44.904 10.941 4.992 1.00 78.31 67 GLU B CA 1
ATOM 1476 C C . GLU B 1 68 ? -43.496 10.745 4.436 1.00 75.54 67 GLU B C 1
ATOM 1477 O O . GLU B 1 68 ? -42.946 11.662 3.818 1.00 78.50 67 GLU B O 1
ATOM 1483 N N . GLN B 1 69 ? -42.898 9.567 4.639 1.00 74.45 68 GLN B N 1
ATOM 1484 C CA . GLN B 1 69 ? -41.564 9.316 4.100 1.00 80.27 68 GLN B CA 1
ATOM 1485 C C . GLN B 1 69 ? -41.545 9.484 2.589 1.00 81.40 68 GLN B C 1
ATOM 1486 O O . GLN B 1 69 ? -40.579 10.013 2.027 1.00 87.76 68 GLN B O 1
ATOM 1492 N N . GLN B 1 70 ? -42.609 9.052 1.916 1.00 75.69 69 GLN B N 1
ATOM 1493 C CA . GLN B 1 70 ? -42.590 8.888 0.473 1.00 73.41 69 GLN B CA 1
ATOM 1494 C C . GLN B 1 70 ? -43.147 10.088 -0.281 1.00 74.32 69 GLN B C 1
ATOM 1495 O O . GLN B 1 70 ? -42.965 10.170 -1.501 1.00 72.47 69 GLN B O 1
ATOM 1501 N N . MET B 1 71 ? -43.793 11.027 0.411 1.00 77.15 70 MET B N 1
ATOM 1502 C CA . MET B 1 71 ? -44.178 12.280 -0.233 1.00 85.10 70 MET B CA 1
ATOM 1503 C C . MET B 1 71 ? -43.003 13.006 -0.883 1.00 93.62 70 MET B C 1
ATOM 1504 O O . MET B 1 71 ? -43.168 13.484 -2.019 1.00 95.56 70 MET B O 1
ATOM 1509 N N . PRO B 1 72 ? -41.827 13.141 -0.252 1.00 98.20 71 PRO B N 1
ATOM 1510 C CA . PRO B 1 72 ? -40.708 13.804 -0.947 1.00 98.02 71 PRO B CA 1
ATOM 1511 C C . PRO B 1 72 ? -40.135 13.014 -2.116 1.00 91.99 71 PRO B C 1
ATOM 1512 O O . PRO B 1 72 ? -39.434 13.607 -2.945 1.00 91.87 71 PRO B O 1
ATOM 1516 N N . THR B 1 73 ? -40.393 11.708 -2.221 1.00 85.20 72 THR B N 1
ATOM 1517 C CA . THR B 1 73 ? -39.937 10.977 -3.398 1.00 81.46 72 THR B CA 1
ATOM 1518 C C . THR B 1 73 ? -40.874 11.141 -4.586 1.00 79.28 72 THR B C 1
ATOM 1519 O O . THR B 1 73 ? -40.517 10.726 -5.694 1.00 78.19 72 THR B O 1
ATOM 1523 N N . LEU B 1 74 ? -42.049 11.730 -4.384 1.00 77.76 73 LEU B N 1
ATOM 1524 C CA . LEU B 1 74 ? -42.978 11.930 -5.484 1.00 73.20 73 LEU B CA 1
ATOM 1525 C C . LEU B 1 74 ? -42.434 12.974 -6.451 1.00 76.83 73 LEU B C 1
ATOM 1526 O O . LEU B 1 74 ? -41.794 13.945 -6.026 1.00 81.78 73 LEU B O 1
ATOM 1531 N N . PRO B 1 75 ? -42.655 12.803 -7.752 1.00 75.45 74 PRO B N 1
ATOM 1532 C CA . PRO B 1 75 ? -42.438 13.909 -8.691 1.00 77.51 74 PRO B CA 1
ATOM 1533 C C . PRO B 1 75 ? -43.205 15.146 -8.236 1.00 78.52 74 PRO B C 1
ATOM 1534 O O . PRO B 1 75 ? -44.226 15.047 -7.553 1.00 80.03 74 PRO B O 1
ATOM 1538 N N . LYS B 1 76 ? -42.692 16.321 -8.615 1.00 77.50 75 LYS B N 1
ATOM 1539 C CA . LYS B 1 76 ? -43.230 17.565 -8.072 1.00 80.67 75 LYS B CA 1
ATOM 1540 C C . LYS B 1 76 ? -44.685 17.769 -8.487 1.00 76.98 75 LYS B C 1
ATOM 1541 O O . LYS B 1 76 ? -45.502 18.246 -7.690 1.00 74.71 75 LYS B O 1
ATOM 1547 N N . LYS B 1 77 ? -45.042 17.373 -9.711 1.00 76.48 76 LYS B N 1
ATOM 1548 C CA . LYS B 1 77 ? -46.404 17.596 -10.187 1.00 78.26 76 LYS B CA 1
ATOM 1549 C C . LYS B 1 77 ? -47.437 16.764 -9.436 1.00 82.41 76 LYS B C 1
ATOM 1550 O O . LYS B 1 77 ? -48.634 17.039 -9.562 1.00 82.12 76 LYS B O 1
ATOM 1556 N N . TYR B 1 78 ? -47.012 15.770 -8.655 1.00 82.54 77 TYR B N 1
ATOM 1557 C CA . TYR B 1 78 ? -47.935 14.927 -7.907 1.00 77.70 77 TYR B CA 1
ATOM 1558 C C . TYR B 1 78 ? -48.009 15.259 -6.426 1.00 78.84 77 TYR B C 1
ATOM 1559 O O . TYR B 1 78 ? -48.986 14.870 -5.777 1.00 80.28 77 TYR B O 1
ATOM 1568 N N . GLN B 1 79 ? -47.015 15.963 -5.876 1.00 79.74 78 GLN B N 1
ATOM 1569 C CA . GLN B 1 79 ? -46.920 16.101 -4.423 1.00 80.22 78 GLN B CA 1
ATOM 1570 C C . GLN B 1 79 ? -48.120 16.832 -3.838 1.00 77.64 78 GLN B C 1
ATOM 1571 O O . GLN B 1 79 ? -48.577 16.503 -2.739 1.00 74.29 78 GLN B O 1
ATOM 1577 N N . GLU B 1 80 ? -48.637 17.840 -4.540 1.00 81.67 79 GLU B N 1
ATOM 1578 C CA . GLU B 1 80 ? -49.783 18.572 -4.012 1.00 84.37 79 GLU B CA 1
ATOM 1579 C C . GLU B 1 80 ? -51.073 17.775 -4.168 1.00 80.69 79 GLU B C 1
ATOM 1580 O O . GLU B 1 80 ? -51.952 17.837 -3.301 1.00 80.43 79 GLU B O 1
ATOM 1586 N N . SER B 1 81 ? -51.196 17.010 -5.252 1.00 75.06 80 SER B N 1
ATOM 1587 C CA . SER B 1 81 ? -52.448 16.308 -5.514 1.00 70.00 80 SER B CA 1
ATOM 1588 C C . SER B 1 81 ? -52.658 15.154 -4.539 1.00 63.93 80 SER B C 1
ATOM 1589 O O . SER B 1 81 ? -53.765 14.976 -4.015 1.00 62.91 80 SER B O 1
ATOM 1592 N N . THR B 1 82 ? -51.615 14.368 -4.265 1.00 60.66 81 THR B N 1
ATOM 1593 C CA . THR B 1 82 ? -51.776 13.273 -3.318 1.00 65.62 81 THR B CA 1
ATOM 1594 C C . THR B 1 82 ? -51.754 13.743 -1.869 1.00 68.63 81 THR B C 1
ATOM 1595 O O . THR B 1 82 ? -52.245 13.024 -0.993 1.00 66.91 81 THR B O 1
ATOM 1599 N N . LYS B 1 83 ? -51.204 14.926 -1.591 1.00 71.40 82 LYS B N 1
ATOM 1600 C CA . LYS B 1 83 ? -51.372 15.507 -0.263 1.00 72.33 82 LYS B CA 1
ATOM 1601 C C . LYS B 1 83 ? -52.834 15.851 -0.004 1.00 71.60 82 LYS B C 1
ATOM 1602 O O . LYS B 1 83 ? -53.384 15.518 1.052 1.00 70.51 82 LYS B O 1
ATOM 1608 N N . LYS B 1 84 ? -53.484 16.522 -0.965 1.00 69.08 83 LYS B N 1
ATOM 1609 C CA . LYS B 1 84 ? -54.916 16.784 -0.842 1.00 69.02 83 LYS B CA 1
ATOM 1610 C C . LYS B 1 84 ? -55.706 15.484 -0.753 1.00 62.85 83 LYS B C 1
ATOM 1611 O O . LYS B 1 84 ? -56.627 15.361 0.063 1.00 62.66 83 LYS B O 1
ATOM 1617 N N . SER B 1 85 ? -55.394 14.550 -1.640 1.00 55.87 84 SER B N 1
ATOM 1618 C CA . SER B 1 85 ? -56.119 13.264 -1.692 1.00 51.78 84 SER B CA 1
ATOM 1619 C C . SER B 1 85 ? -55.934 12.511 -0.380 1.00 51.33 84 SER B C 1
ATOM 1620 O O . SER B 1 85 ? -56.888 11.954 0.100 1.00 50.23 84 SER B O 1
ATOM 1623 N N . ILE B 1 86 ? -54.750 12.559 0.200 1.00 50.76 85 ILE B N 1
ATOM 1624 C CA . ILE B 1 86 ? -54.559 11.827 1.476 1.00 55.46 85 ILE B CA 1
ATOM 1625 C C . ILE B 1 86 ? -55.313 12.507 2.619 1.00 61.10 85 ILE B C 1
ATOM 1626 O O . ILE B 1 86 ? -55.871 11.791 3.414 1.00 62.20 85 ILE B O 1
ATOM 1631 N N . GLU B 1 87 ? -55.330 13.833 2.681 1.00 67.59 86 GLU B N 1
ATOM 1632 C CA . GLU B 1 87 ? -56.082 14.532 3.755 1.00 72.61 86 GLU B CA 1
ATOM 1633 C C . GLU B 1 87 ? -57.549 14.136 3.628 1.00 64.20 86 GLU B C 1
ATOM 1634 O O . GLU B 1 87 ? -58.199 13.983 4.636 1.00 62.45 86 GLU B O 1
ATOM 1640 N N . GLU B 1 88 ? -58.004 13.912 2.409 1.00 58.50 87 GLU B N 1
ATOM 1641 C CA . GLU B 1 88 ? -59.410 13.613 2.178 1.00 60.50 87 GLU B CA 1
ATOM 1642 C C . GLU B 1 88 ? -59.747 12.135 2.367 1.00 55.04 87 GLU B C 1
ATOM 1643 O O . GLU B 1 88 ? -60.921 11.795 2.549 1.00 54.27 87 GLU B O 1
ATOM 1649 N N . CYS B 1 89 ? -58.755 11.247 2.335 1.00 48.95 88 CYS B N 1
ATOM 1650 C CA . CYS B 1 89 ? -59.019 9.812 2.328 1.00 45.96 88 CY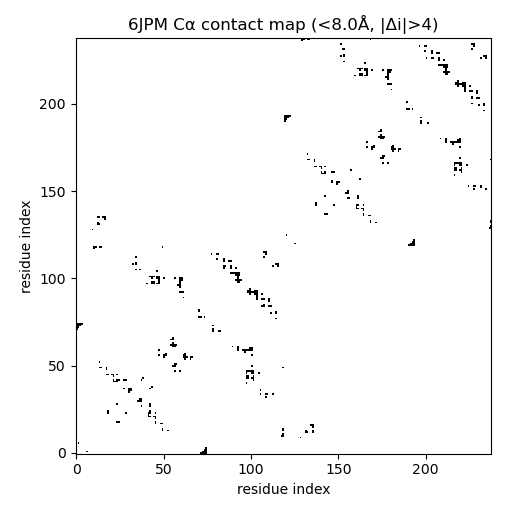S B CA 1
ATOM 1651 C C . CYS B 1 89 ? -58.400 9.080 3.511 1.00 46.55 88 CYS B C 1
ATOM 1652 O O . CYS B 1 89 ? -58.492 7.849 3.569 1.00 44.51 88 CYS B O 1
ATOM 1655 N N . LYS B 1 90 ? -57.802 9.795 4.469 1.00 50.42 89 LYS B N 1
ATOM 1656 C CA . LYS B 1 90 ? -57.034 9.146 5.527 1.00 53.10 89 LYS B CA 1
ATOM 1657 C C . LYS B 1 90 ? -57.885 8.256 6.426 1.00 48.15 89 LYS B C 1
ATOM 1658 O O . LYS B 1 90 ? -57.323 7.454 7.182 1.00 43.02 89 LYS B O 1
ATOM 1664 N N . SER B 1 91 ? -59.211 8.349 6.328 1.00 38.57 90 SER B N 1
ATOM 1665 C CA . SER B 1 91 ? -60.130 7.503 7.078 1.00 47.26 90 SER B CA 1
ATOM 1666 C C . SER B 1 91 ? -60.930 6.563 6.186 1.00 45.44 90 SER B C 1
ATOM 1667 O O . SER B 1 91 ? -61.888 5.947 6.658 1.00 41.66 90 SER B O 1
ATOM 1670 N N . ALA B 1 92 ? -60.562 6.437 4.911 1.00 40.03 91 ALA B N 1
ATOM 1671 C CA . ALA B 1 92 ? -61.307 5.579 4.001 1.00 38.62 91 ALA B CA 1
ATOM 1672 C C . ALA B 1 92 ? -60.852 4.123 4.031 1.00 33.24 91 ALA B C 1
ATOM 1673 O O . ALA B 1 92 ? -61.374 3.320 3.250 1.00 33.01 91 ALA B O 1
ATOM 1675 N N . ASP B 1 93 ? -59.913 3.755 4.904 1.00 32.79 92 ASP B N 1
ATOM 1676 C CA . ASP B 1 93 ? -59.411 2.379 4.956 1.00 31.28 92 ASP B CA 1
ATOM 1677 C C . ASP B 1 93 ? -60.278 1.557 5.912 1.00 35.93 92 ASP B C 1
ATOM 1678 O O . ASP B 1 93 ? -59.890 1.207 7.030 1.00 34.31 92 ASP B O 1
ATOM 1683 N N . THR B 1 94 ? -61.474 1.237 5.436 1.00 35.77 93 THR B N 1
ATOM 1684 C CA . THR B 1 94 ? -62.505 0.593 6.236 1.00 37.97 93 THR B CA 1
ATOM 1685 C C . THR B 1 94 ? -62.746 -0.838 5.762 1.00 36.89 93 THR B C 1
ATOM 1686 O O . THR B 1 94 ? -62.586 -1.160 4.579 1.00 38.06 93 THR B O 1
ATOM 1690 N N . GLY B 1 95 ? -63.128 -1.697 6.699 1.00 33.24 94 GLY B N 1
ATOM 1691 C CA . GLY B 1 95 ? -63.541 -3.047 6.390 1.00 30.28 94 GLY B CA 1
ATOM 1692 C C . GLY B 1 95 ? -62.543 -4.083 6.863 1.00 31.34 94 GLY B C 1
ATOM 1693 O O . GLY B 1 95 ? -61.688 -3.829 7.713 1.00 38.69 94 GLY B O 1
ATOM 1694 N N . ASP B 1 96 ? -62.645 -5.270 6.274 1.00 35.09 95 ASP B N 1
ATOM 1695 C CA . ASP B 1 96 ? -61.893 -6.436 6.708 1.00 37.60 95 ASP B CA 1
ATOM 1696 C C . ASP B 1 96 ? -60.961 -6.917 5.605 1.00 35.52 95 ASP B C 1
ATOM 1697 O O . ASP B 1 96 ? -61.266 -6.802 4.411 1.00 32.81 95 ASP B O 1
ATOM 1702 N N . LYS B 1 97 ? -59.820 -7.464 6.023 1.00 30.02 96 LYS B N 1
ATOM 1703 C CA . LYS B 1 97 ? -58.877 -8.103 5.112 1.00 33.79 96 LYS B CA 1
ATOM 1704 C C . LYS B 1 97 ? -58.434 -7.152 3.998 1.00 35.27 96 LYS B C 1
ATOM 1705 O O . LYS B 1 97 ? -57.768 -6.148 4.267 1.00 31.74 96 LYS B O 1
ATOM 1711 N N . CYS B 1 98 ? -58.789 -7.457 2.746 1.00 25.72 97 CYS B N 1
ATOM 1712 C CA . CYS B 1 98 ? -58.358 -6.630 1.620 1.00 26.98 97 CYS B CA 1
ATOM 1713 C C . CYS B 1 98 ? -59.227 -5.396 1.417 1.00 26.28 97 CYS B C 1
ATOM 1714 O O . CYS B 1 98 ? -58.832 -4.491 0.670 1.00 27.18 97 CYS B O 1
ATOM 1717 N N . GLU B 1 99 ? -60.389 -5.334 2.058 1.00 25.60 98 GLU B N 1
ATOM 1718 C CA . GLU B 1 99 ? -61.296 -4.212 1.828 1.00 36.77 98 GLU B CA 1
ATOM 1719 C C . GLU B 1 99 ? -60.691 -2.855 2.170 1.00 33.58 98 GLU B C 1
ATOM 1720 O O . GLU B 1 99 ? -60.880 -1.919 1.373 1.00 27.44 98 GLU B O 1
ATOM 1726 N N . PRO B 1 100 ? -59.985 -2.659 3.296 1.00 32.19 99 PRO B N 1
ATOM 1727 C CA . PRO B 1 100 ? -59.425 -1.319 3.578 1.00 32.23 99 PRO B CA 1
ATOM 1728 C C . PRO B 1 100 ? -58.594 -0.732 2.440 1.00 31.97 99 PRO B C 1
ATOM 1729 O O . PRO B 1 100 ? -58.791 0.430 2.066 1.00 28.25 99 PRO B O 1
ATOM 1733 N N . ALA B 1 101 ? -57.664 -1.505 1.876 1.00 27.28 100 ALA B N 1
ATOM 1734 C CA . ALA B 1 101 ? -56.843 -0.977 0.786 1.00 29.09 100 ALA B CA 1
ATOM 1735 C C . ALA B 1 101 ? -57.689 -0.652 -0.442 1.00 26.28 100 ALA B C 1
ATOM 1736 O O . ALA B 1 101 ? -57.430 0.337 -1.141 1.00 27.05 100 ALA B O 1
ATOM 1738 N N . TYR B 1 102 ? -58.703 -1.480 -0.714 1.00 28.00 101 TYR B N 1
ATOM 1739 C CA . TYR B 1 102 ? -59.577 -1.283 -1.868 1.00 26.58 101 TYR B CA 1
ATOM 1740 C C . TYR B 1 102 ? -60.422 -0.015 -1.718 1.00 29.07 101 TYR B C 1
ATOM 1741 O O . TYR B 1 102 ? -60.550 0.781 -2.659 1.00 33.51 101 TYR B O 1
ATOM 1750 N N . ASN B 1 103 ? -61.033 0.175 -0.543 1.00 28.65 102 ASN B N 1
ATOM 1751 C CA . ASN B 1 103 ? -61.850 1.367 -0.340 1.00 30.13 102 ASN B CA 1
ATOM 1752 C C . ASN B 1 103 ? -60.993 2.621 -0.313 1.00 30.78 102 ASN B C 1
ATOM 1753 O O . ASN B 1 103 ? -61.411 3.667 -0.815 1.00 31.99 102 ASN B O 1
ATOM 1758 N N . PHE B 1 104 ? -59.781 2.520 0.238 1.00 30.13 103 PHE B N 1
ATOM 1759 C CA . PHE B 1 104 ? -58.861 3.653 0.242 1.00 36.43 103 PHE B CA 1
ATOM 1760 C C . PHE B 1 104 ? -58.465 4.047 -1.181 1.00 36.98 103 PHE B C 1
ATOM 1761 O O . PHE B 1 104 ? -58.464 5.233 -1.533 1.00 32.20 103 PHE B O 1
ATOM 1769 N N . ALA B 1 105 ? -58.142 3.055 -2.016 1.00 31.76 104 ALA B N 1
ATOM 1770 C CA . ALA B 1 105 ? -57.780 3.328 -3.407 1.00 29.70 104 ALA B CA 1
ATOM 1771 C C . ALA B 1 105 ? -58.939 3.947 -4.175 1.00 30.95 104 ALA B C 1
ATOM 1772 O O . ALA B 1 105 ? -58.739 4.873 -4.966 1.00 37.51 104 ALA B O 1
ATOM 1774 N N . LYS B 1 106 ? -60.158 3.433 -3.978 1.00 31.03 105 LYS B N 1
ATOM 1775 C CA . LYS B 1 106 ? -61.320 4.051 -4.608 1.00 32.43 105 LYS B CA 1
ATOM 1776 C C . LYS B 1 106 ? -61.476 5.500 -4.171 1.00 34.14 105 LYS B C 1
ATOM 1777 O O . LYS B 1 106 ? -61.769 6.371 -4.993 1.00 35.44 105 LYS B O 1
ATOM 1783 N N . CYS B 1 107 ? -61.292 5.782 -2.878 1.00 34.22 106 CYS B N 1
ATOM 1784 C CA . CYS B 1 107 ? -61.354 7.168 -2.423 1.00 40.71 106 CYS B CA 1
ATOM 1785 C C . CYS B 1 107 ? -60.275 8.014 -3.097 1.00 43.32 106 CYS B C 1
ATOM 1786 O O . CYS B 1 107 ? -60.550 9.118 -3.587 1.00 40.27 106 CYS B O 1
ATOM 1789 N N . LEU B 1 108 ? -59.038 7.510 -3.124 1.00 39.85 107 LEU B N 1
ATOM 1790 C CA . LEU B 1 108 ? -57.940 8.239 -3.748 1.00 41.35 107 LEU B CA 1
ATOM 1791 C C . LEU B 1 108 ? -58.263 8.591 -5.188 1.00 42.86 107 LEU B C 1
ATOM 1792 O O . LEU B 1 108 ? -58.070 9.733 -5.622 1.00 40.74 107 LEU B O 1
ATOM 1797 N N . TYR B 1 109 ? -58.740 7.607 -5.949 1.00 38.35 108 TYR B N 1
ATOM 1798 C CA . TYR B 1 109 ? -59.128 7.866 -7.328 1.00 40.66 108 TYR B CA 1
ATOM 1799 C C . TYR B 1 109 ? -60.184 8.962 -7.399 1.00 43.73 108 TYR B C 1
ATOM 1800 O O . TYR B 1 109 ? -60.003 9.975 -8.084 1.00 49.30 108 TYR B O 1
ATOM 1809 N N . LEU B 1 110 ? -61.293 8.780 -6.682 1.00 45.23 109 LEU B N 1
ATOM 1810 C CA . LEU B 1 110 ? -62.416 9.708 -6.789 1.00 50.91 109 LEU B CA 1
ATOM 1811 C C . LEU B 1 110 ? -62.044 11.123 -6.360 1.00 52.17 109 LEU B C 1
ATOM 1812 O O . LEU B 1 110 ? -62.613 12.094 -6.874 1.00 58.07 109 LEU B O 1
ATOM 1817 N N . SER B 1 111 ? -61.101 11.265 -5.424 1.00 48.07 110 SER B N 1
ATOM 1818 C CA . SER B 1 111 ? -60.704 12.593 -4.964 1.00 48.77 110 SER B CA 1
ATOM 1819 C C . SER B 1 111 ? -59.972 13.376 -6.045 1.00 55.51 110 SER B C 1
ATOM 1820 O O . SER B 1 111 ? -59.981 14.610 -6.024 1.00 61.65 110 SER B O 1
ATOM 1823 N N . ASN B 1 112 ? -59.326 12.686 -6.985 1.00 54.72 111 ASN B N 1
ATOM 1824 C CA . ASN B 1 112 ? -58.581 13.34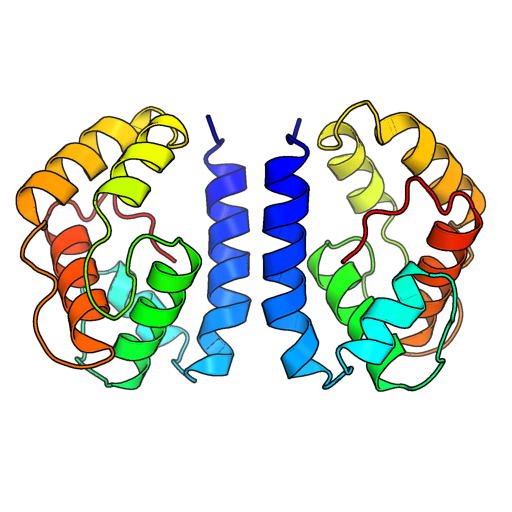5 -8.048 1.00 57.66 111 ASN B CA 1
ATOM 1825 C C . ASN B 1 112 ? -58.261 12.335 -9.145 1.00 57.42 111 ASN B C 1
ATOM 1826 O O . ASN B 1 112 ? -57.142 11.805 -9.196 1.00 55.80 111 ASN B O 1
ATOM 1831 N N . PRO B 1 113 ? -59.216 12.032 -10.031 1.00 43.90 112 PRO B N 1
ATOM 1832 C CA . PRO B 1 113 ? -58.956 10.993 -11.042 1.00 42.51 112 PRO B CA 1
ATOM 1833 C C . PRO B 1 113 ? -57.773 11.314 -11.930 1.00 54.18 112 PRO B C 1
ATOM 1834 O O . PRO B 1 113 ? -56.988 10.415 -12.261 1.00 53.64 112 PRO B O 1
ATOM 1838 N N . GLU B 1 114 ? -57.609 12.583 -12.307 1.00 55.73 113 GLU B N 1
ATOM 1839 C CA . GLU B 1 114 ? -56.550 12.955 -13.242 1.00 61.44 113 GLU B CA 1
ATOM 1840 C C . GLU B 1 114 ? -55.169 12.677 -12.670 1.00 53.02 113 GLU B C 1
ATOM 1841 O O . GLU B 1 114 ? -54.240 12.371 -13.425 1.00 58.90 113 GLU B O 1
ATOM 1847 N N . MET B 1 115 ? -55.009 12.767 -11.351 1.00 50.61 114 MET B N 1
ATOM 1848 C CA . MET B 1 115 ? -53.703 12.651 -10.712 1.00 54.37 114 MET B CA 1
ATOM 1849 C C . MET B 1 115 ? -53.486 11.289 -10.057 1.00 54.66 114 MET B C 1
ATOM 1850 O O . MET B 1 115 ? -52.534 11.122 -9.285 1.00 57.86 114 MET B O 1
ATOM 1855 N N . TYR B 1 116 ? -54.334 10.311 -10.359 1.00 52.17 115 TYR B N 1
ATOM 1856 C CA . TYR B 1 116 ? -54.211 8.974 -9.786 1.00 45.27 115 TYR B CA 1
ATOM 1857 C C . TYR B 1 116 ? -53.150 8.188 -10.556 1.00 41.43 115 TYR B C 1
ATOM 1858 O O . TYR B 1 116 ? -53.266 8.015 -11.771 1.00 41.42 115 TYR B O 1
ATOM 1867 N N . PHE B 1 117 ? -52.126 7.705 -9.849 1.00 41.81 116 PHE B N 1
ATOM 1868 C CA . PHE B 1 117 ? -51.003 7.009 -10.462 1.00 42.47 116 PHE B CA 1
ATOM 1869 C C . PHE B 1 117 ? -50.780 5.599 -9.914 1.00 41.36 116 PHE B C 1
ATOM 1870 O O . PHE B 1 117 ? -49.782 4.963 -10.271 1.00 41.16 116 PHE B O 1
ATOM 1878 N N . LEU B 1 118 ? -51.659 5.092 -9.054 1.00 39.21 117 LEU B N 1
ATOM 1879 C CA . LEU B 1 118 ? -51.475 3.740 -8.554 1.00 38.05 117 LEU B CA 1
ATOM 1880 C C . LEU B 1 118 ? -51.573 2.724 -9.697 1.00 38.28 117 LEU B C 1
ATOM 1881 O O . LEU B 1 118 ? -52.314 2.930 -10.664 1.00 41.25 117 LEU B O 1
ATOM 1886 N N . PRO B 1 119 ? -50.814 1.622 -9.622 1.00 36.08 118 PRO B N 1
ATOM 1887 C CA . PRO B 1 119 ? -50.867 0.523 -10.600 1.00 35.77 118 PRO B CA 1
ATOM 1888 C C . PRO B 1 119 ? -52.224 -0.181 -10.587 1.00 33.97 118 PRO B C 1
ATOM 1889 O O . PRO B 1 119 ? -52.886 -0.003 -9.549 1.00 38.67 118 PRO B O 1
#